Protein AF-A0A6A4VXK5-F1 (afdb_monomer)

InterPro domains:
  IPR036514 SGNH hydrolase superfamily [G3DSA:3.40.50.1110] (6-209)

Organism: Amphibalanus amphitrite (NCBI:txid1232801)

pLDDT: mean 81.69, std 18.73, range [31.73, 98.44]

Nearest PDB structures (foldseek):
  2hsj-assembly1_D  TM=5.768E-01  e=5.298E-05  Streptococcus pneumoniae TIGR4
  6v76-assembly1_D-2  TM=3.643E-01  e=4.346E-01  Homo sapiens
  8j59-assembly1_B  TM=3.609E-01  e=8.311E-01  Aspergillus flavus NRRL3357
  8j59-assembly1_A  TM=3.462E-01  e=1.931E+00  Aspergillus flavus NRRL3357

Foldseek 3Di:
DDPPDPDPVNVVVVVVVVCVVQVDDDDDPDDDPDPDPPDDPPVPDFAAEEEEEEAPCRQVVPDDDPDRPHHYDYPYYHLDALQNCLVCVVVSCVVRVVCCVVVVHAQAEYEYEYQASLAADPVQRAGDDDPVSLVVSLVSLLSSLVVVVVVPHQAYEYEQHARDDDPVFAFPFLCPTNSNSSRVSNQVSQVVHPRYDYDDVHQVLFDDDPNTTGDHPVSVVVD

Mean predicted aligned error: 11.47 Å

Solvent-accessible surface area (backbone atoms only — not comparable to full-atom values): 12870 Å² total; per-residue (Å²): 141,80,87,83,71,80,49,78,64,59,54,49,51,54,50,52,51,49,45,68,73,62,72,64,72,79,85,73,79,84,78,75,94,78,79,67,98,83,71,78,89,65,75,85,68,76,38,26,42,25,38,36,40,27,9,45,67,46,51,72,57,74,79,71,62,90,52,84,80,36,44,65,48,78,66,29,38,73,78,40,34,56,60,62,45,47,77,42,40,74,67,66,42,46,64,55,56,47,46,28,65,75,68,73,28,39,59,22,43,39,36,39,26,54,41,43,54,80,32,26,44,85,91,70,44,50,58,50,86,51,71,69,59,49,51,51,46,39,52,34,48,50,56,40,50,54,58,48,54,78,68,57,46,72,32,37,40,35,43,35,18,40,75,62,91,34,91,89,35,60,72,38,43,45,88,76,35,31,31,41,56,48,36,56,42,52,46,57,52,37,77,73,33,87,72,44,46,73,46,73,44,32,73,72,60,39,47,75,55,97,91,38,50,21,37,44,75,83,40,55,86,81,112

Structure (mmCIF, N/CA/C/O backbone):
data_AF-A0A6A4VXK5-F1
#
_entry.id   AF-A0A6A4VXK5-F1
#
loop_
_atom_site.group_PDB
_atom_site.id
_atom_site.type_symbol
_atom_site.label_atom_id
_atom_site.label_alt_id
_atom_site.label_comp_id
_atom_site.label_asym_id
_atom_site.label_entity_id
_atom_site.label_seq_id
_atom_site.pdbx_PDB_ins_code
_atom_site.Cartn_x
_atom_site.Cartn_y
_atom_site.Cartn_z
_atom_site.occupancy
_atom_site.B_iso_or_equiv
_atom_site.auth_seq_id
_atom_site.auth_comp_id
_atom_site.auth_asym_id
_atom_site.auth_atom_id
_atom_site.pdbx_PDB_model_num
ATOM 1 N N . MET A 1 1 ? -21.497 26.433 12.700 1.00 35.56 1 MET A N 1
ATOM 2 C CA . MET A 1 1 ? -21.367 25.144 13.411 1.00 35.56 1 MET A CA 1
ATOM 3 C C . MET A 1 1 ? -22.636 24.353 13.161 1.00 35.56 1 MET A C 1
ATOM 5 O O . MET A 1 1 ? -23.667 24.733 13.690 1.00 35.56 1 MET A O 1
ATOM 9 N N . ALA A 1 2 ? -22.584 23.331 12.309 1.00 31.73 2 ALA A N 1
ATOM 10 C CA . ALA A 1 2 ? -23.712 22.438 12.061 1.00 31.73 2 ALA A CA 1
ATOM 11 C C . ALA A 1 2 ? -23.230 21.005 12.314 1.00 31.73 2 ALA A C 1
ATOM 13 O O . ALA A 1 2 ? -22.448 20.463 11.536 1.00 31.73 2 ALA A O 1
ATOM 14 N N . HIS A 1 3 ? -23.635 20.441 13.451 1.00 35.88 3 HIS A N 1
ATOM 15 C CA . HIS A 1 3 ? -23.537 19.012 13.717 1.00 35.88 3 HIS A CA 1
ATOM 16 C C . HIS A 1 3 ? -24.617 18.322 12.879 1.00 35.88 3 HIS A C 1
ATOM 18 O O . HIS A 1 3 ? -25.794 18.393 13.216 1.00 35.88 3 HIS A O 1
ATOM 24 N N . LEU A 1 4 ? -24.226 17.678 11.780 1.00 38.56 4 LEU A N 1
ATOM 25 C CA . LEU A 1 4 ? -25.061 16.666 11.137 1.00 38.56 4 LEU A CA 1
ATOM 26 C C . LEU A 1 4 ? -24.951 15.395 11.984 1.00 38.56 4 LEU A C 1
ATOM 28 O O . LEU A 1 4 ? -24.046 14.585 11.804 1.00 38.56 4 LEU A O 1
ATOM 32 N N . LEU A 1 5 ? -25.823 15.288 12.986 1.00 46.00 5 LEU A N 1
ATOM 33 C CA . LEU A 1 5 ? -26.146 14.011 13.610 1.00 46.00 5 LEU A CA 1
ATOM 34 C C . LEU A 1 5 ? -26.927 13.214 12.560 1.00 46.00 5 LEU A C 1
ATOM 36 O O . LEU A 1 5 ? -28.000 13.656 12.155 1.00 46.00 5 LEU A O 1
ATOM 40 N N . MET A 1 6 ? -26.365 12.096 12.090 1.00 45.69 6 MET A N 1
ATOM 41 C CA . MET A 1 6 ? -27.121 11.107 11.313 1.00 45.69 6 MET A CA 1
ATOM 42 C C . MET A 1 6 ? -28.386 10.760 12.096 1.00 45.69 6 MET A C 1
ATOM 44 O O . MET A 1 6 ? -28.327 10.534 13.311 1.00 45.69 6 MET A O 1
ATOM 48 N N . ASN A 1 7 ? -29.530 10.816 11.422 1.00 62.59 7 ASN A N 1
ATOM 49 C CA . ASN A 1 7 ? -30.812 10.569 12.063 1.00 62.59 7 ASN A CA 1
ATOM 50 C C . ASN A 1 7 ? -30.986 9.053 12.307 1.00 62.59 7 ASN A C 1
ATOM 52 O O . ASN A 1 7 ? -30.192 8.227 11.855 1.00 62.59 7 ASN A O 1
ATOM 56 N N . ALA A 1 8 ? -32.002 8.674 13.084 1.00 56.56 8 ALA A N 1
ATOM 57 C CA . ALA A 1 8 ? -32.237 7.271 13.428 1.00 56.56 8 ALA A CA 1
ATOM 58 C C . ALA A 1 8 ? -32.524 6.386 12.197 1.00 56.56 8 ALA A C 1
ATOM 60 O O . ALA A 1 8 ? -32.273 5.185 12.249 1.00 56.56 8 ALA A O 1
ATOM 61 N N . GLU A 1 9 ? -33.006 6.972 11.098 1.00 58.09 9 GLU A N 1
ATOM 62 C CA . GLU A 1 9 ? -33.256 6.265 9.839 1.00 58.09 9 GLU A CA 1
ATOM 63 C C . GLU A 1 9 ? -31.944 5.927 9.118 1.00 58.09 9 GLU A C 1
ATOM 65 O O . GLU A 1 9 ? -31.766 4.784 8.702 1.00 58.09 9 GLU A O 1
ATOM 70 N N . ASP A 1 10 ? -30.980 6.853 9.083 1.00 57.62 10 ASP A N 1
ATOM 71 C CA . ASP A 1 10 ? -29.654 6.634 8.487 1.00 57.62 10 ASP A CA 1
ATOM 72 C C . ASP A 1 10 ? -28.875 5.516 9.213 1.00 57.62 10 ASP A C 1
ATOM 74 O O . ASP A 1 10 ? -28.116 4.753 8.606 1.00 57.62 10 ASP A O 1
ATOM 78 N N . LEU A 1 11 ? -29.053 5.408 10.536 1.00 55.28 11 LEU A N 1
ATOM 79 C CA . LEU A 1 11 ? -28.450 4.346 11.348 1.00 55.28 11 LEU A CA 1
ATOM 80 C C . LEU A 1 11 ? -29.071 2.979 11.053 1.00 55.28 11 LEU A C 1
ATOM 82 O O . LEU A 1 11 ? -28.353 1.976 11.016 1.00 55.28 11 LEU A O 1
ATOM 86 N N . GLU A 1 12 ? -30.377 2.937 10.806 1.00 56.53 12 GLU A N 1
ATOM 87 C CA . GLU A 1 12 ? -31.083 1.685 10.555 1.00 56.53 12 GLU A CA 1
ATOM 88 C C . GLU A 1 12 ? -30.932 1.207 9.108 1.00 56.53 12 GLU A C 1
ATOM 90 O O . GLU A 1 12 ? -30.839 0.001 8.859 1.00 56.53 12 GLU A O 1
ATOM 95 N N . GLU A 1 13 ? -30.742 2.127 8.161 1.00 59.38 13 GLU A N 1
ATOM 96 C CA . GLU A 1 13 ? -30.310 1.808 6.800 1.00 59.38 13 GLU A CA 1
ATOM 97 C C . GLU A 1 13 ? -28.892 1.209 6.796 1.00 59.38 13 GLU A C 1
ATOM 99 O O . GLU A 1 13 ? -28.664 0.144 6.214 1.00 59.38 13 GLU A O 1
ATOM 104 N N . ALA A 1 14 ? -27.954 1.804 7.544 1.00 55.19 14 ALA A N 1
ATOM 105 C CA . ALA A 1 14 ? -26.602 1.263 7.709 1.00 55.19 14 ALA A CA 1
ATOM 106 C C . ALA A 1 14 ? -26.601 -0.121 8.385 1.00 55.19 14 ALA A C 1
ATOM 108 O O . ALA A 1 14 ? -25.838 -1.012 7.998 1.00 55.19 14 ALA A O 1
ATOM 109 N N . ARG A 1 15 ? -27.481 -0.335 9.368 1.00 61.50 15 ARG A N 1
ATOM 110 C CA . ARG A 1 15 ? -27.654 -1.626 10.049 1.00 61.50 15 ARG A CA 1
ATOM 111 C C . ARG A 1 15 ? -28.209 -2.703 9.119 1.00 61.50 15 ARG A C 1
ATOM 113 O O . ARG A 1 15 ? -27.707 -3.827 9.122 1.00 61.50 15 ARG A O 1
ATOM 120 N N . THR A 1 16 ? -29.199 -2.355 8.302 1.00 62.66 16 THR A N 1
ATOM 121 C CA . THR A 1 16 ? -29.810 -3.262 7.318 1.00 62.66 16 THR A CA 1
ATOM 122 C C . THR A 1 16 ? -28.799 -3.648 6.241 1.00 62.66 16 THR A C 1
ATOM 124 O O . THR A 1 16 ? -28.670 -4.824 5.893 1.00 62.66 16 THR A O 1
ATOM 127 N N . TRP A 1 17 ? -27.999 -2.683 5.783 1.00 63.72 17 TRP A N 1
ATOM 128 C CA . TRP A 1 17 ? -26.912 -2.926 4.838 1.00 63.72 17 TRP A CA 1
ATOM 129 C C . TRP A 1 17 ? -25.847 -3.874 5.415 1.00 63.72 17 TRP A C 1
ATOM 131 O O . TRP A 1 17 ? -25.408 -4.803 4.739 1.00 63.72 17 TRP A O 1
ATOM 141 N N . LEU A 1 18 ? -25.486 -3.718 6.695 1.00 53.50 18 LEU A N 1
ATOM 142 C CA . LEU A 1 18 ? -24.554 -4.615 7.392 1.00 53.50 18 LEU A CA 1
ATOM 143 C C . LEU A 1 18 ? -25.106 -6.035 7.578 1.00 53.50 18 LEU A C 1
ATOM 145 O O . LEU A 1 18 ? -24.345 -6.998 7.486 1.00 53.50 18 LEU A O 1
ATOM 149 N N . GLN A 1 19 ? -26.408 -6.200 7.813 1.00 57.81 19 GLN A N 1
ATOM 150 C CA . GLN A 1 19 ? -27.041 -7.523 7.905 1.00 57.81 19 GLN A CA 1
ATOM 151 C C . GLN A 1 19 ? -27.047 -8.246 6.554 1.00 57.81 19 GLN A C 1
ATOM 153 O O . GLN A 1 19 ? -26.697 -9.422 6.482 1.00 57.81 19 GLN A O 1
ATOM 158 N N . GLN A 1 20 ? -27.344 -7.526 5.470 1.00 57.78 20 GLN A N 1
ATOM 159 C CA . GLN A 1 20 ? -27.285 -8.073 4.112 1.00 57.78 20 GLN A CA 1
ATOM 160 C C . GLN A 1 20 ? -25.849 -8.412 3.685 1.00 57.78 20 GLN A C 1
ATOM 162 O O . GLN A 1 20 ? -25.620 -9.448 3.064 1.00 57.78 20 GLN A O 1
ATOM 167 N N . ALA A 1 21 ? -24.868 -7.586 4.064 1.00 48.22 21 ALA A N 1
ATOM 168 C CA . ALA A 1 21 ? -23.457 -7.815 3.755 1.00 48.22 21 ALA A CA 1
ATOM 169 C C . ALA A 1 21 ? -22.809 -8.931 4.600 1.00 48.22 21 ALA A C 1
ATOM 171 O O . ALA A 1 21 ? -21.816 -9.519 4.174 1.00 48.22 21 ALA A O 1
ATOM 172 N N . SER A 1 22 ? -23.344 -9.229 5.791 1.00 46.81 22 SER A N 1
ATOM 173 C CA . SER A 1 22 ? -22.779 -10.229 6.712 1.00 46.81 22 SER A CA 1
ATOM 174 C C . SER A 1 22 ? -23.353 -11.639 6.546 1.00 46.81 22 SER A C 1
ATOM 176 O O . SER A 1 22 ? -22.774 -12.578 7.090 1.00 46.81 22 SER A O 1
ATOM 178 N N . GLY A 1 23 ? -24.445 -11.818 5.790 1.00 42.06 23 GLY A N 1
ATOM 179 C CA . GLY A 1 23 ? -25.040 -13.136 5.528 1.00 42.06 23 GLY A CA 1
ATOM 180 C C . GLY A 1 23 ? -25.489 -13.889 6.789 1.00 42.06 23 GLY A C 1
ATOM 181 O O . GLY A 1 23 ? -25.596 -15.113 6.767 1.00 42.06 23 GLY A O 1
ATOM 182 N N . VAL A 1 24 ? -25.708 -13.182 7.901 1.00 50.66 24 VAL A N 1
ATOM 183 C CA . VAL A 1 24 ? -26.139 -13.777 9.170 1.00 50.66 24 VAL A CA 1
ATOM 184 C C . VAL A 1 24 ? -27.666 -13.798 9.192 1.00 50.66 24 VAL A C 1
ATOM 186 O O . VAL A 1 24 ? -28.297 -12.772 9.443 1.00 50.66 24 VAL A O 1
ATOM 189 N N . GLU A 1 25 ? -28.263 -14.960 8.919 1.00 42.56 25 GLU A N 1
ATOM 190 C CA . GLU A 1 25 ? -29.679 -15.191 9.226 1.00 42.56 25 GLU A CA 1
ATOM 191 C C . GLU A 1 25 ? -29.937 -14.996 10.733 1.00 42.56 25 GLU A C 1
ATOM 193 O O . GLU A 1 25 ? -29.058 -15.295 11.554 1.00 42.56 25 GLU A O 1
ATOM 198 N N . PRO A 1 26 ? -31.124 -14.488 11.126 1.00 43.69 26 PRO A N 1
ATOM 199 C CA . PRO A 1 26 ? -31.490 -14.387 12.533 1.00 43.69 26 PRO A CA 1
ATOM 200 C C . PRO A 1 26 ? -31.426 -15.778 13.187 1.00 43.69 26 PRO A C 1
ATOM 202 O O . PRO A 1 26 ? -31.738 -16.774 12.532 1.00 43.69 26 PRO A O 1
ATOM 205 N N . PRO A 1 27 ? -31.006 -15.878 14.460 1.00 42.59 27 PRO A N 1
ATOM 206 C CA . PRO A 1 27 ? -30.815 -17.170 15.100 1.00 42.59 27 PRO A CA 1
ATOM 207 C C . PRO A 1 27 ? -32.147 -17.924 15.156 1.00 42.59 27 PRO A C 1
ATOM 209 O O . PRO A 1 27 ? -33.097 -17.471 15.793 1.00 42.59 27 PRO A O 1
ATOM 212 N N . ALA A 1 28 ? -32.198 -19.067 14.471 1.00 46.31 28 ALA A N 1
ATOM 213 C CA . ALA A 1 28 ? -33.248 -20.057 14.649 1.00 46.31 28 ALA A CA 1
ATOM 214 C C . ALA A 1 28 ? -33.212 -20.599 16.087 1.00 46.31 28 ALA A C 1
ATOM 216 O O . ALA A 1 28 ? -32.140 -20.684 16.694 1.00 46.31 28 ALA A O 1
ATOM 217 N N . GLU A 1 29 ? -34.397 -20.933 16.603 1.00 48.09 29 GLU A N 1
ATOM 218 C CA . GLU A 1 29 ? -34.639 -21.473 17.943 1.00 48.09 29 GLU A CA 1
ATOM 219 C C . GLU A 1 29 ? -33.644 -22.579 18.336 1.00 48.09 29 GLU A C 1
ATOM 221 O O . GLU A 1 29 ? -33.203 -23.377 17.504 1.00 48.09 29 GLU A O 1
ATOM 226 N N . ASP A 1 30 ? -33.288 -22.587 19.626 1.00 40.69 30 ASP A N 1
ATOM 227 C CA . ASP A 1 30 ? -32.233 -23.408 20.222 1.00 40.69 30 ASP A CA 1
ATOM 228 C C . ASP A 1 30 ? -32.264 -24.883 19.763 1.00 40.69 30 ASP A C 1
ATOM 230 O O . ASP A 1 30 ? -33.302 -25.547 19.855 1.00 40.69 30 ASP A O 1
ATOM 234 N N . PRO A 1 31 ? -31.123 -25.460 19.334 1.00 40.09 31 PRO A N 1
ATOM 235 C CA . PRO A 1 31 ? -31.063 -26.874 19.001 1.00 40.09 31 PRO A CA 1
ATOM 236 C C . PRO A 1 31 ? -31.105 -27.736 20.277 1.00 40.09 31 PRO A C 1
ATOM 238 O O . PRO A 1 31 ? -30.622 -27.321 21.337 1.00 40.09 31 PRO A O 1
ATOM 241 N N . PRO A 1 32 ? -31.638 -28.969 20.194 1.00 41.50 32 PRO A N 1
ATOM 242 C CA . PRO A 1 32 ? -31.805 -29.832 21.353 1.00 41.50 32 PRO A CA 1
ATOM 243 C C . PRO A 1 32 ? -30.457 -30.187 21.991 1.00 41.50 32 PRO A C 1
ATOM 245 O O . PRO A 1 32 ? -29.451 -30.437 21.319 1.00 41.50 32 PRO A O 1
ATOM 248 N N . ALA A 1 33 ? -30.460 -30.218 23.323 1.00 43.91 33 ALA A N 1
ATOM 249 C CA . ALA A 1 33 ? -29.305 -30.511 24.156 1.00 43.91 33 ALA A CA 1
ATOM 250 C C . ALA A 1 33 ? -28.706 -31.888 23.816 1.00 43.91 33 ALA A C 1
ATOM 252 O O . ALA A 1 33 ? -29.269 -32.924 24.162 1.00 43.91 33 ALA A O 1
ATOM 253 N N . GLY A 1 34 ? -27.546 -31.903 23.151 1.00 46.06 34 GLY A N 1
ATOM 254 C CA . GLY A 1 34 ? -26.831 -33.154 22.873 1.00 46.06 34 GLY A CA 1
ATOM 255 C C . GLY A 1 34 ? -25.748 -33.116 21.795 1.00 46.06 34 GLY A C 1
ATOM 256 O O . GLY A 1 34 ? -24.960 -34.054 21.722 1.00 46.06 34 GLY A O 1
ATOM 257 N N . ALA A 1 35 ? -25.647 -32.059 20.986 1.00 40.44 35 ALA A N 1
ATOM 258 C CA . ALA A 1 35 ? -24.618 -31.982 19.950 1.00 40.44 35 ALA A CA 1
ATOM 259 C C . ALA A 1 35 ? -23.268 -31.486 20.510 1.00 40.44 35 ALA A C 1
ATOM 261 O O . ALA A 1 35 ? -23.114 -30.329 20.890 1.00 40.44 35 ALA A O 1
ATOM 262 N N . ASP A 1 36 ? -22.308 -32.408 20.577 1.00 38.88 36 ASP A N 1
ATOM 263 C CA . ASP A 1 36 ? -20.853 -32.220 20.614 1.00 38.88 36 ASP A CA 1
ATOM 264 C C . ASP A 1 36 ? -20.295 -30.940 21.275 1.00 38.88 36 ASP A C 1
ATOM 266 O O . ASP A 1 36 ? -19.993 -29.926 20.643 1.00 38.88 36 ASP A O 1
ATOM 270 N N . ARG A 1 37 ? -19.962 -31.057 22.567 1.00 42.62 37 ARG A N 1
ATOM 271 C CA . ARG A 1 37 ? -19.145 -30.102 23.350 1.00 42.62 37 ARG A CA 1
ATOM 272 C C . ARG A 1 37 ? -17.668 -30.010 22.903 1.00 42.62 37 ARG A C 1
ATOM 274 O O . ARG A 1 37 ? -16.798 -29.686 23.709 1.00 42.62 37 ARG A O 1
ATOM 281 N N . ARG A 1 38 ? -17.344 -30.314 21.642 1.00 42.03 38 ARG A N 1
ATOM 282 C CA . ARG A 1 38 ? -15.970 -30.269 21.097 1.00 42.03 38 ARG A CA 1
ATOM 283 C C . ARG A 1 38 ? -15.733 -29.183 20.052 1.00 42.03 38 ARG A C 1
ATOM 285 O O . ARG A 1 38 ? -14.654 -29.132 19.471 1.00 42.03 38 ARG A O 1
ATOM 292 N N . SER A 1 39 ? -16.677 -28.269 19.853 1.00 45.19 39 SER A N 1
ATOM 293 C CA . SER A 1 39 ? -16.492 -27.136 18.950 1.00 45.19 39 SER A CA 1
ATOM 294 C C . SER A 1 39 ? -16.767 -25.817 19.664 1.00 45.19 39 SER A C 1
ATOM 296 O O . SER A 1 39 ? -17.798 -25.658 20.308 1.00 45.19 39 SER A O 1
ATOM 298 N N . ARG A 1 40 ? -15.851 -24.860 19.463 1.00 45.12 40 ARG A N 1
ATOM 299 C CA . ARG A 1 40 ? -15.971 -23.419 19.753 1.00 45.12 40 ARG A CA 1
ATOM 300 C C . ARG A 1 40 ? -15.556 -22.934 21.143 1.00 45.12 40 ARG A C 1
ATOM 302 O O . ARG A 1 40 ? -16.252 -22.140 21.765 1.00 45.12 40 ARG A O 1
ATOM 309 N N . SER A 1 41 ? -14.304 -23.190 21.524 1.00 41.97 41 SER A N 1
ATOM 310 C CA . SER A 1 41 ? -13.531 -22.147 22.219 1.00 41.97 41 SER A CA 1
ATOM 311 C C . SER A 1 41 ? -13.088 -21.076 21.208 1.00 41.97 41 SER A C 1
ATOM 313 O O . SER A 1 41 ? -11.902 -20.836 20.985 1.00 41.97 41 SER A O 1
ATOM 315 N N . HIS A 1 42 ? -14.050 -20.406 20.560 1.00 49.22 42 HIS A N 1
ATOM 316 C CA . HIS A 1 42 ? -13.745 -19.117 19.954 1.00 49.22 42 HIS A CA 1
ATOM 317 C C . HIS A 1 42 ? -13.354 -18.214 21.117 1.00 49.22 42 HIS A C 1
ATOM 319 O O . HIS A 1 42 ? -14.212 -17.766 21.875 1.00 49.22 42 HIS A O 1
ATOM 325 N N . HIS A 1 43 ? -12.052 -17.987 21.301 1.00 49.34 43 HIS A N 1
ATOM 326 C CA . HIS A 1 43 ? -11.607 -16.815 22.036 1.00 49.34 43 HIS A CA 1
ATOM 327 C C . HIS A 1 43 ? -12.412 -15.652 21.457 1.00 49.34 43 HIS A C 1
ATOM 329 O O . HIS A 1 43 ? -12.351 -15.428 20.245 1.00 49.34 43 HIS A O 1
ATOM 335 N N . ARG A 1 44 ? -13.254 -15.016 22.285 1.00 63.78 44 ARG A N 1
ATOM 336 C CA . ARG A 1 44 ? -14.073 -13.859 21.908 1.00 63.78 44 ARG A CA 1
A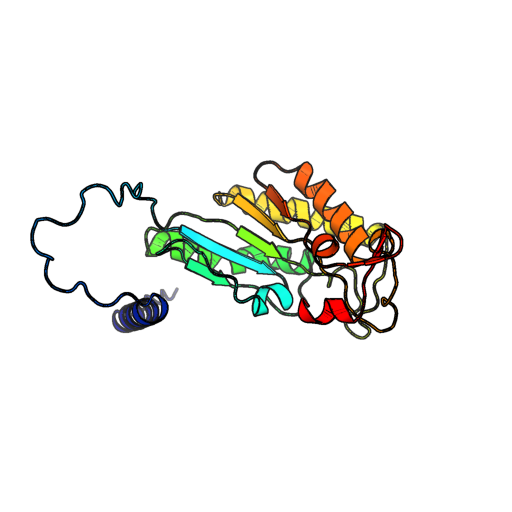TOM 337 C C . ARG A 1 44 ? -13.120 -12.727 21.545 1.00 63.78 44 ARG A C 1
ATOM 339 O O . ARG A 1 44 ? -12.799 -11.880 22.368 1.00 63.78 44 ARG A O 1
ATOM 346 N N . ARG A 1 45 ? -12.598 -12.766 20.326 1.00 84.81 45 ARG A N 1
ATOM 347 C CA . ARG A 1 45 ? -11.869 -11.666 19.725 1.00 84.81 45 ARG A CA 1
ATOM 348 C C . ARG A 1 45 ? -12.900 -10.575 19.468 1.00 84.81 45 ARG A C 1
ATOM 350 O O . ARG A 1 45 ? -13.923 -10.850 18.842 1.00 84.81 45 ARG A O 1
ATOM 357 N N . GLN A 1 46 ? -12.636 -9.365 19.945 1.00 88.75 46 GLN A N 1
ATOM 358 C CA . GLN A 1 46 ? -13.440 -8.215 19.564 1.00 88.75 46 GLN A CA 1
ATOM 359 C C . GLN A 1 46 ? -13.276 -7.983 18.049 1.00 88.75 46 GLN A C 1
ATOM 361 O O . GLN A 1 46 ? -12.144 -8.016 17.547 1.00 88.75 46 GLN A O 1
ATOM 366 N N . PRO A 1 47 ? -14.376 -7.811 17.297 1.00 95.12 47 PRO A N 1
ATOM 367 C CA . PRO A 1 47 ? -14.283 -7.522 15.875 1.00 95.12 47 PRO A CA 1
ATOM 368 C C . PRO A 1 47 ? -13.494 -6.233 15.634 1.00 95.12 47 PRO A C 1
ATOM 370 O O . PRO A 1 47 ? -13.554 -5.293 16.432 1.00 95.12 47 PRO A O 1
ATOM 373 N N . ALA A 1 48 ? -12.726 -6.202 14.550 1.00 96.56 48 ALA A N 1
ATOM 374 C CA . ALA A 1 48 ? -11.878 -5.070 14.208 1.00 96.56 48 ALA A CA 1
ATOM 375 C C . ALA A 1 48 ? -12.308 -4.416 12.898 1.00 96.56 48 ALA A C 1
ATOM 377 O O . ALA A 1 48 ? -12.803 -5.071 11.982 1.00 96.56 48 ALA A O 1
ATOM 378 N N . VAL A 1 49 ? -12.034 -3.123 12.774 1.00 97.75 49 VAL A N 1
ATOM 379 C CA . VAL A 1 49 ? -12.116 -2.422 11.496 1.00 97.75 49 VAL A CA 1
ATOM 380 C C . VAL A 1 49 ? -10.715 -2.236 10.926 1.00 97.75 49 VAL A C 1
ATOM 382 O O . VAL A 1 49 ? -9.802 -1.726 11.575 1.00 97.75 49 VAL A O 1
ATOM 385 N N . HIS A 1 50 ? -10.539 -2.686 9.696 1.00 97.94 50 HIS A N 1
ATOM 386 C CA . HIS A 1 50 ? -9.329 -2.590 8.900 1.00 97.94 50 HIS A CA 1
ATOM 387 C C . HIS A 1 50 ? -9.459 -1.428 7.909 1.00 97.94 50 HIS A C 1
ATOM 389 O O . HIS A 1 50 ? -10.567 -1.028 7.544 1.00 97.94 50 HIS A O 1
ATOM 395 N N . LEU A 1 51 ? -8.331 -0.911 7.434 1.00 98.38 51 LEU A N 1
ATOM 396 C CA . LEU A 1 51 ? -8.281 0.158 6.437 1.00 98.38 51 LEU A CA 1
ATOM 397 C C . LEU A 1 51 ? -7.429 -0.287 5.252 1.00 98.38 51 LEU A C 1
ATOM 399 O O . LEU A 1 51 ? -6.309 -0.741 5.454 1.00 98.38 51 LEU A O 1
ATOM 403 N N . LEU A 1 52 ? -7.931 -0.122 4.031 1.00 98.44 52 LEU A N 1
ATOM 404 C CA . LEU A 1 52 ? -7.166 -0.321 2.800 1.00 98.44 52 LEU A CA 1
ATOM 405 C C . LEU A 1 52 ? -6.927 1.025 2.114 1.00 98.44 52 LEU A C 1
ATOM 407 O O . LEU A 1 52 ? -7.876 1.691 1.701 1.00 98.44 52 LEU A O 1
ATOM 411 N N . LEU A 1 53 ? -5.657 1.398 1.966 1.00 98.31 53 LEU A N 1
ATOM 412 C CA . LEU A 1 53 ? -5.200 2.515 1.141 1.00 98.31 53 LEU A CA 1
ATOM 413 C C . LEU A 1 53 ? -4.395 1.960 -0.030 1.00 98.31 53 LEU A C 1
ATOM 415 O O . LEU A 1 53 ? -3.663 0.979 0.105 1.00 98.31 53 LEU A O 1
ATOM 419 N N . GLY A 1 54 ? -4.485 2.600 -1.185 1.00 96.75 54 GLY A N 1
ATOM 420 C CA . GLY A 1 54 ? -3.749 2.139 -2.347 1.00 96.75 54 GLY A CA 1
ATOM 421 C C . GLY A 1 54 ? -4.275 2.709 -3.646 1.00 96.75 54 GLY A C 1
ATOM 422 O O . GLY A 1 54 ? -5.109 3.619 -3.642 1.00 96.75 54 GLY A O 1
ATOM 423 N N . ASP A 1 55 ? -3.785 2.155 -4.750 1.00 94.81 55 ASP A N 1
ATOM 424 C CA . ASP A 1 55 ? -4.195 2.569 -6.085 1.00 94.81 55 ASP A CA 1
ATOM 425 C C . ASP A 1 55 ? -5.380 1.759 -6.637 1.00 94.81 55 ASP A C 1
ATOM 427 O O . ASP A 1 55 ? -6.139 1.153 -5.880 1.00 94.81 55 ASP A O 1
ATOM 431 N N . SER A 1 56 ? -5.599 1.779 -7.955 1.00 92.38 56 SER A N 1
ATOM 432 C CA . SER A 1 56 ? -6.701 1.039 -8.580 1.00 92.38 56 SER A CA 1
ATOM 433 C C . SER A 1 56 ? -6.636 -0.460 -8.301 1.00 92.38 56 SER A C 1
ATOM 435 O O . SER A 1 56 ? -7.681 -1.064 -8.106 1.00 92.38 56 SER A O 1
ATOM 437 N N . VAL A 1 57 ? -5.439 -1.048 -8.201 1.00 90.88 57 VAL A N 1
ATOM 438 C CA . VAL A 1 57 ? -5.297 -2.479 -7.891 1.00 90.88 57 VAL A CA 1
ATOM 439 C C . VAL A 1 57 ? -5.846 -2.772 -6.499 1.00 90.88 57 VAL A C 1
ATOM 441 O O . VAL A 1 57 ? -6.620 -3.704 -6.316 1.00 90.88 57 VAL A O 1
ATOM 444 N N . ALA A 1 58 ? -5.514 -1.932 -5.519 1.00 94.00 58 ALA A N 1
ATOM 445 C CA . ALA A 1 58 ? -6.046 -2.054 -4.168 1.00 94.00 58 ALA A CA 1
ATOM 446 C C . ALA A 1 58 ? -7.566 -1.854 -4.141 1.00 94.00 58 ALA A C 1
ATOM 448 O O . ALA A 1 58 ? -8.291 -2.647 -3.541 1.00 94.00 58 ALA A O 1
ATOM 449 N N . ARG A 1 59 ? -8.056 -0.818 -4.830 1.00 94.88 59 ARG A N 1
ATOM 450 C CA . ARG A 1 59 ? -9.487 -0.502 -4.913 1.00 94.88 59 ARG A CA 1
ATOM 451 C C . ARG A 1 59 ? -10.287 -1.686 -5.449 1.00 94.88 59 ARG A C 1
ATOM 453 O O . ARG A 1 59 ? -11.305 -2.031 -4.858 1.00 94.88 59 ARG A O 1
ATOM 460 N N . ASP A 1 60 ? -9.783 -2.317 -6.503 1.00 93.25 60 ASP A N 1
ATOM 461 C CA . ASP A 1 60 ? -10.489 -3.350 -7.261 1.00 93.25 60 ASP A CA 1
ATOM 462 C C . ASP A 1 60 ? -10.178 -4.774 -6.747 1.00 93.25 60 ASP A C 1
ATOM 464 O O . ASP A 1 60 ? -10.711 -5.754 -7.257 1.00 93.25 60 ASP A O 1
ATOM 468 N N . SER A 1 61 ? -9.362 -4.899 -5.691 1.00 89.25 61 SER A N 1
ATOM 469 C CA . SER A 1 61 ? -8.876 -6.179 -5.150 1.00 89.25 61 SER A CA 1
ATOM 470 C C . SER A 1 61 ? -9.930 -7.076 -4.499 1.00 89.25 61 SER A C 1
ATOM 472 O O . SER A 1 61 ? -9.649 -8.245 -4.247 1.00 89.25 61 SER A O 1
ATOM 474 N N . GLN A 1 62 ? -11.100 -6.527 -4.154 1.00 90.81 62 GLN A N 1
ATOM 475 C CA . GLN 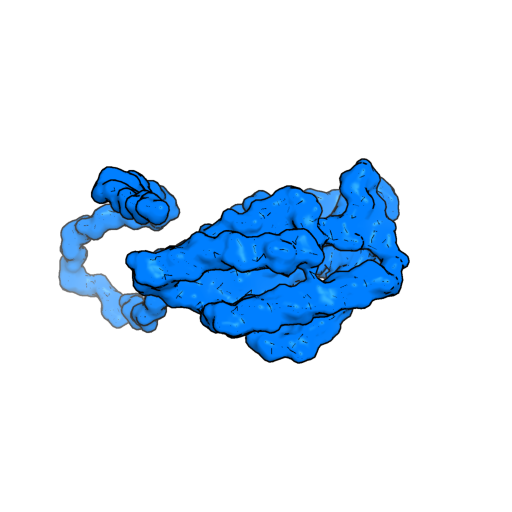A 1 62 ? -12.139 -7.218 -3.376 1.00 90.81 62 GLN A CA 1
ATOM 476 C C . GLN A 1 62 ? -11.617 -7.842 -2.065 1.00 90.81 62 GLN A C 1
ATOM 478 O O . GLN A 1 62 ? -12.170 -8.825 -1.572 1.00 90.81 62 GLN A O 1
ATOM 483 N N . LEU A 1 63 ? -10.544 -7.284 -1.487 1.00 90.19 63 LEU A N 1
ATOM 484 C CA . LEU A 1 63 ? -10.026 -7.735 -0.199 1.00 90.19 63 LEU A CA 1
ATOM 485 C C . LEU A 1 63 ? -11.118 -7.635 0.869 1.00 90.19 63 LEU A C 1
ATOM 487 O O . LEU A 1 63 ? -11.804 -6.623 0.979 1.00 90.19 63 LEU A O 1
ATOM 491 N N . LEU A 1 64 ? -11.242 -8.682 1.680 1.00 92.06 64 LEU A N 1
ATOM 492 C CA . LEU A 1 64 ? -12.168 -8.764 2.804 1.00 92.06 64 LEU A CA 1
ATOM 493 C C . LEU A 1 64 ? -11.482 -9.478 3.970 1.00 92.06 64 LEU A C 1
ATOM 495 O O . LEU A 1 64 ? -10.552 -10.269 3.775 1.00 92.06 64 LEU A O 1
ATOM 499 N N . SER A 1 65 ? -11.931 -9.206 5.197 1.00 91.50 65 SER A N 1
ATOM 500 C CA . SER A 1 65 ? -11.470 -9.989 6.343 1.00 91.50 65 SER A CA 1
ATOM 501 C C . SER A 1 65 ? -12.107 -11.374 6.308 1.00 91.50 65 SER A C 1
ATOM 503 O O . SER A 1 65 ? -13.301 -11.523 6.068 1.00 91.50 65 SER A O 1
ATOM 505 N N . ARG A 1 66 ? -11.308 -12.402 6.601 1.00 91.69 66 ARG A N 1
ATOM 506 C CA . ARG A 1 66 ? -11.810 -13.771 6.794 1.00 91.69 66 ARG A CA 1
ATOM 507 C C . ARG A 1 66 ? -12.488 -13.977 8.151 1.00 91.69 66 ARG A C 1
ATOM 509 O O . ARG A 1 66 ? -13.040 -15.045 8.399 1.00 91.69 66 ARG A O 1
ATOM 516 N N . TYR A 1 67 ? -12.324 -13.033 9.075 1.00 90.88 67 TYR A N 1
ATOM 517 C CA . TYR A 1 67 ? -12.827 -13.165 10.434 1.00 90.88 67 TYR A CA 1
ATOM 518 C C . TYR A 1 67 ? -14.243 -12.590 10.519 1.00 90.88 67 TYR A C 1
ATOM 520 O O . TYR A 1 67 ? -14.449 -11.449 10.107 1.00 90.88 67 TYR A O 1
ATOM 528 N N . PRO A 1 68 ? -15.210 -13.342 11.071 1.00 88.56 68 PRO A N 1
ATOM 529 C CA . PRO A 1 68 ? -16.576 -12.857 11.214 1.00 88.56 68 PRO A CA 1
ATOM 530 C C . PRO A 1 68 ? -16.649 -11.550 12.010 1.00 88.56 68 PRO A C 1
ATOM 532 O O . PRO A 1 68 ? -16.015 -11.424 13.058 1.00 88.56 68 PRO A O 1
ATOM 535 N N . GLY A 1 69 ? -17.440 -10.597 11.513 1.00 90.38 69 GLY A N 1
ATOM 536 C CA . GLY A 1 69 ? -17.668 -9.293 12.143 1.00 90.38 69 GLY A CA 1
ATOM 537 C C . GLY A 1 69 ? -16.571 -8.252 11.908 1.00 90.38 69 GLY A C 1
ATOM 538 O O . GLY A 1 69 ? -16.797 -7.080 12.201 1.00 90.38 69 GLY A O 1
ATOM 539 N N . ASP A 1 70 ? -15.407 -8.638 11.377 1.00 95.19 70 ASP A N 1
ATOM 540 C CA . ASP A 1 70 ? -14.399 -7.661 10.972 1.00 95.19 70 ASP A CA 1
ATOM 541 C C . ASP A 1 70 ? -14.887 -6.876 9.745 1.00 95.19 70 ASP A C 1
ATOM 543 O O . ASP A 1 70 ? -15.446 -7.441 8.804 1.00 95.19 70 ASP A O 1
ATOM 547 N N . LEU A 1 71 ? -14.600 -5.577 9.721 1.00 95.44 71 LEU A N 1
ATOM 548 C CA . LEU A 1 71 ? -14.922 -4.688 8.605 1.00 95.44 71 LEU A CA 1
ATOM 549 C C . LEU A 1 71 ? -13.647 -4.261 7.882 1.00 95.44 71 LEU A C 1
ATOM 551 O O . LEU A 1 71 ? -12.615 -4.055 8.516 1.00 95.44 71 LEU A O 1
ATOM 555 N N . LEU A 1 72 ? -13.710 -4.065 6.565 1.00 97.19 72 LEU A N 1
ATOM 556 C CA . LEU A 1 72 ? -12.647 -3.403 5.806 1.00 97.19 72 LEU A CA 1
ATOM 557 C C . LEU A 1 72 ? -13.197 -2.130 5.172 1.00 97.19 72 LEU A C 1
ATOM 559 O O . LEU A 1 72 ? -14.086 -2.182 4.328 1.00 97.19 72 LEU A O 1
ATOM 563 N N . ILE A 1 73 ? -12.624 -0.988 5.537 1.00 97.38 73 ILE A N 1
ATOM 564 C CA . ILE A 1 73 ? -12.910 0.282 4.874 1.00 97.38 73 ILE A CA 1
ATOM 565 C C . ILE A 1 73 ? -11.914 0.447 3.730 1.00 97.38 73 ILE A C 1
ATOM 567 O O . ILE A 1 73 ? -10.714 0.615 3.952 1.00 97.38 73 ILE A O 1
ATOM 571 N N . ASN A 1 74 ? -12.414 0.417 2.498 1.00 97.69 74 ASN A N 1
ATOM 572 C CA . ASN A 1 74 ? -11.608 0.636 1.304 1.00 97.69 74 ASN A CA 1
ATOM 573 C C . ASN A 1 74 ? -11.594 2.125 0.927 1.00 97.69 74 ASN A C 1
ATOM 575 O O . ASN A 1 74 ? -12.623 2.706 0.584 1.00 97.69 74 ASN A O 1
ATOM 579 N N . ARG A 1 75 ? -10.418 2.751 1.004 1.00 97.62 75 ARG A N 1
ATOM 580 C CA . ARG A 1 75 ? -10.165 4.154 0.629 1.00 97.62 75 ARG A CA 1
ATOM 581 C C . ARG A 1 75 ? -9.165 4.271 -0.520 1.00 97.62 75 ARG A C 1
ATOM 583 O O . ARG A 1 75 ? -8.631 5.353 -0.767 1.00 97.62 75 ARG A O 1
ATOM 590 N N . ALA A 1 76 ? -8.900 3.175 -1.223 1.00 97.06 76 ALA A N 1
ATOM 591 C CA . ALA A 1 76 ? -8.012 3.173 -2.370 1.00 97.06 76 ALA A CA 1
ATOM 592 C C . ALA A 1 76 ? -8.600 3.961 -3.555 1.00 97.06 76 ALA A C 1
ATOM 594 O O . ALA A 1 76 ? -9.815 4.025 -3.759 1.00 97.06 76 ALA A O 1
ATOM 595 N N . ARG A 1 77 ? -7.727 4.590 -4.346 1.00 94.88 77 ARG A N 1
ATOM 596 C CA . ARG A 1 77 ? -8.102 5.508 -5.434 1.00 94.88 77 ARG A CA 1
ATOM 597 C C . ARG A 1 77 ? -7.230 5.291 -6.659 1.00 94.88 77 ARG A C 1
ATOM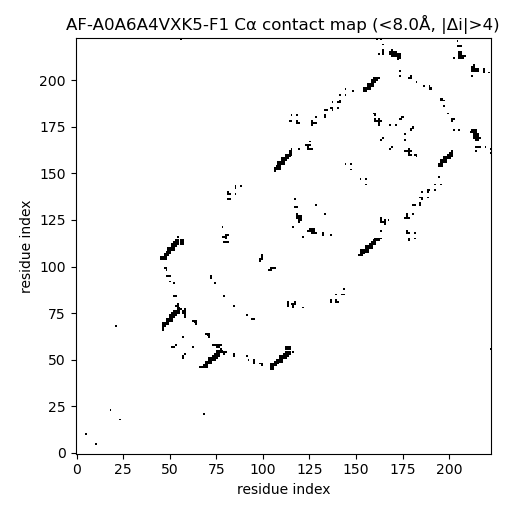 599 O O . ARG A 1 77 ? -6.026 5.142 -6.550 1.00 94.88 77 ARG A O 1
ATOM 606 N N . GLY A 1 78 ? -7.806 5.355 -7.855 1.00 93.00 78 GLY A N 1
ATOM 607 C CA . GLY A 1 78 ? -7.021 5.222 -9.084 1.00 93.00 78 GLY A CA 1
ATOM 608 C C . GLY A 1 78 ? -5.905 6.272 -9.192 1.00 93.00 78 GLY A C 1
ATOM 609 O O . GLY A 1 78 ? -6.141 7.456 -8.968 1.00 93.00 78 GLY A O 1
ATOM 610 N N . GLY A 1 79 ? -4.703 5.832 -9.574 1.00 90.19 79 GLY A N 1
ATOM 611 C CA . GLY A 1 79 ? -3.586 6.717 -9.921 1.00 90.19 79 GLY A CA 1
ATOM 612 C C . GLY A 1 79 ? -2.815 7.344 -8.756 1.00 90.19 79 GLY A C 1
ATOM 613 O O . GLY A 1 79 ? -1.959 8.183 -9.020 1.00 90.19 79 GLY A O 1
ATOM 614 N N . VAL A 1 80 ? -3.085 6.971 -7.500 1.00 94.56 80 VAL A N 1
ATOM 615 C CA . VAL A 1 80 ? -2.339 7.532 -6.361 1.00 94.56 80 VAL A CA 1
ATOM 616 C C . VAL A 1 80 ? -0.901 7.009 -6.287 1.00 94.56 80 VAL A C 1
ATOM 618 O O . VAL A 1 80 ? -0.614 5.863 -6.638 1.00 94.56 80 VAL A O 1
ATOM 621 N N . THR A 1 81 ? -0.022 7.882 -5.812 1.00 95.62 81 THR A N 1
ATOM 622 C CA . THR A 1 81 ? 1.391 7.668 -5.457 1.00 95.62 81 THR A CA 1
ATOM 623 C C . THR A 1 81 ? 1.577 7.697 -3.937 1.00 95.62 81 THR A C 1
ATOM 625 O O . THR A 1 81 ? 0.638 8.053 -3.209 1.00 95.62 81 THR A O 1
ATOM 628 N N . TRP A 1 82 ? 2.779 7.394 -3.438 1.00 97.00 82 TRP A N 1
ATOM 629 C CA . TRP A 1 82 ? 3.099 7.518 -2.008 1.00 97.00 82 TRP A CA 1
ATOM 630 C C . TRP A 1 82 ? 2.892 8.947 -1.498 1.00 97.00 82 TRP A C 1
ATOM 632 O O . TRP A 1 82 ? 2.157 9.137 -0.528 1.00 97.00 82 TRP A O 1
ATOM 642 N N . ALA A 1 83 ? 3.428 9.941 -2.212 1.00 96.56 83 ALA A N 1
ATOM 643 C CA . ALA A 1 83 ? 3.254 11.362 -1.904 1.00 96.56 83 ALA A CA 1
ATOM 644 C C . ALA A 1 83 ? 1.771 11.764 -1.793 1.00 96.56 83 ALA A C 1
ATOM 646 O O . ALA A 1 83 ? 1.325 12.253 -0.758 1.00 96.56 83 ALA A O 1
ATOM 647 N N . SER A 1 84 ? 0.963 11.471 -2.820 1.00 96.81 84 SER A N 1
ATOM 648 C CA . SER A 1 84 ? -0.465 11.840 -2.811 1.00 96.81 84 SER A CA 1
ATOM 649 C C . SER A 1 84 ? -1.283 11.092 -1.748 1.00 96.81 84 SER A C 1
ATOM 651 O O . SER A 1 84 ? -2.310 11.585 -1.277 1.00 96.81 84 SER A O 1
ATOM 653 N N . THR A 1 85 ? -0.849 9.888 -1.357 1.00 97.38 85 THR A N 1
ATOM 654 C CA . THR A 1 85 ? -1.478 9.130 -0.267 1.00 97.38 85 THR A CA 1
ATOM 655 C C . THR A 1 85 ? -1.163 9.779 1.074 1.00 97.38 85 THR A C 1
ATOM 657 O O . THR A 1 85 ? -2.062 9.938 1.895 1.00 97.38 85 THR A O 1
ATOM 660 N N . LEU A 1 86 ? 0.085 10.205 1.277 1.00 97.12 86 LEU A N 1
ATOM 661 C CA . LEU A 1 86 ? 0.522 10.916 2.473 1.00 97.12 86 LEU A CA 1
ATOM 662 C C . LEU A 1 86 ? -0.217 12.251 2.652 1.00 97.12 86 LEU A C 1
ATOM 664 O O . LEU A 1 86 ? -0.736 12.515 3.736 1.00 97.12 86 LEU A O 1
ATOM 668 N N . GLU A 1 87 ? -0.337 13.054 1.593 1.00 97.00 87 GLU A N 1
ATOM 669 C CA . GLU A 1 87 ? -1.060 14.338 1.617 1.00 97.00 87 GLU A CA 1
ATOM 670 C C . GLU A 1 87 ? -2.507 14.186 2.103 1.00 97.00 87 GLU A C 1
ATOM 672 O O . GLU A 1 87 ? -3.020 15.014 2.858 1.00 97.00 87 GLU A O 1
ATOM 677 N N . ARG A 1 88 ? -3.166 13.096 1.702 1.00 96.00 88 ARG A N 1
ATOM 678 C CA . ARG A 1 88 ? -4.584 12.837 1.991 1.00 96.00 88 ARG A CA 1
ATOM 679 C C . ARG A 1 88 ? -4.823 11.929 3.189 1.00 96.00 88 ARG A C 1
ATOM 681 O O . ARG A 1 88 ? -5.971 11.733 3.588 1.00 96.00 88 ARG A O 1
ATOM 688 N N . LEU A 1 89 ? -3.759 11.418 3.801 1.00 96.94 89 LEU A N 1
ATOM 689 C CA . LEU A 1 89 ? -3.818 10.395 4.839 1.00 96.94 89 LEU A CA 1
ATOM 690 C C . LEU A 1 89 ? -4.757 10.777 5.987 1.00 96.94 89 LEU A C 1
ATOM 692 O O . LEU A 1 89 ? -5.567 9.965 6.427 1.00 96.94 89 LEU A O 1
ATOM 696 N N . LYS A 1 90 ? -4.705 12.037 6.435 1.00 96.06 90 LYS A N 1
ATOM 697 C CA . LYS A 1 90 ? -5.574 12.536 7.511 1.00 96.06 90 LYS A CA 1
ATOM 698 C C . LYS A 1 90 ? -7.058 12.430 7.169 1.00 96.06 90 LYS A C 1
ATOM 700 O O . LYS A 1 90 ? -7.854 12.151 8.055 1.00 96.06 90 LYS A O 1
ATOM 705 N N . GLU A 1 91 ? -7.444 12.670 5.919 1.00 96.62 91 GLU A N 1
ATOM 706 C CA . GLU A 1 91 ? -8.838 12.537 5.483 1.00 96.62 91 GLU A CA 1
ATOM 707 C C . GLU A 1 91 ? -9.255 11.074 5.388 1.00 96.62 91 GLU A C 1
ATOM 709 O O . GLU A 1 91 ? -10.358 10.721 5.802 1.00 96.62 91 GLU A O 1
ATOM 714 N N . ASP A 1 92 ? -8.371 10.222 4.869 1.00 96.62 92 ASP A N 1
ATOM 715 C CA . ASP A 1 92 ? -8.661 8.805 4.658 1.00 96.62 92 ASP A CA 1
ATOM 716 C C . ASP A 1 92 ? -8.693 7.995 5.961 1.00 96.62 92 ASP A C 1
ATOM 718 O O . ASP A 1 92 ? -9.355 6.959 6.013 1.00 96.62 92 ASP A O 1
ATOM 722 N N . LEU A 1 93 ? -8.063 8.492 7.029 1.00 97.50 93 LEU A N 1
ATOM 723 C CA . LEU A 1 93 ? -8.142 7.910 8.371 1.00 97.50 93 LEU A CA 1
ATOM 724 C C . LEU A 1 93 ? -9.464 8.208 9.090 1.00 97.50 93 LEU A C 1
ATOM 726 O O . LEU A 1 93 ? -9.879 7.403 9.922 1.00 97.50 93 LEU A O 1
ATOM 730 N N . LYS A 1 94 ? -10.157 9.314 8.776 1.00 96.75 94 LYS A N 1
ATOM 731 C CA . LYS A 1 94 ? -11.370 9.728 9.513 1.00 96.75 94 LYS A CA 1
ATOM 732 C C . LYS A 1 94 ? -12.459 8.651 9.555 1.00 96.75 94 LYS A C 1
ATOM 734 O O . LYS A 1 94 ? -12.960 8.399 10.647 1.00 96.75 94 LYS A O 1
ATOM 739 N N . PRO A 1 95 ? -12.840 7.993 8.440 1.00 95.25 95 PRO A N 1
ATOM 740 C CA . PRO A 1 95 ? -13.876 6.961 8.483 1.00 95.25 95 PRO A CA 1
ATOM 741 C C . PRO A 1 95 ? -13.457 5.755 9.325 1.00 95.25 95 PRO A C 1
ATOM 743 O O . PRO A 1 95 ? -14.288 5.157 9.998 1.00 95.25 95 PRO A O 1
ATOM 746 N N . TRP A 1 96 ? -12.165 5.421 9.312 1.00 96.81 96 TRP A N 1
ATOM 747 C CA . TRP A 1 96 ? -11.610 4.334 10.111 1.00 96.81 96 TRP A CA 1
ATOM 748 C C . TRP A 1 96 ? -11.649 4.653 11.604 1.00 96.81 96 TRP A C 1
ATOM 750 O O . TRP A 1 96 ? -12.187 3.870 12.381 1.00 96.81 96 TRP A O 1
ATOM 760 N N . GLU A 1 97 ? -11.183 5.836 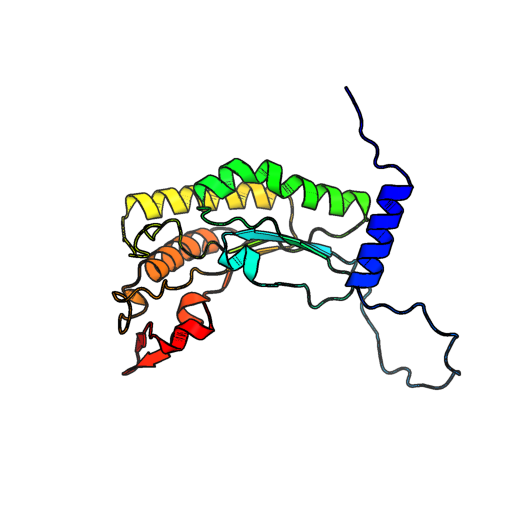12.001 1.00 95.81 97 GLU A N 1
ATOM 761 C CA . GLU A 1 97 ? -11.270 6.298 13.390 1.00 95.81 97 GLU A CA 1
ATOM 762 C C . GLU A 1 97 ? -12.730 6.414 13.855 1.00 95.81 97 GLU A C 1
ATOM 764 O O . GLU A 1 97 ? -13.064 5.971 14.953 1.00 95.81 97 GLU A O 1
ATOM 769 N N . HIS A 1 98 ? -13.619 6.929 13.005 1.00 95.31 98 HIS A N 1
ATOM 770 C CA . HIS A 1 98 ? -15.043 7.034 13.310 1.00 95.31 98 HIS A CA 1
ATOM 771 C C . HIS A 1 98 ? -15.706 5.663 13.491 1.00 95.31 98 HIS A C 1
ATOM 773 O O . HIS A 1 98 ? -16.453 5.465 14.441 1.00 95.31 98 HIS A O 1
ATOM 779 N N . ALA A 1 99 ? -15.402 4.687 12.633 1.00 93.25 99 ALA A N 1
ATOM 780 C CA . ALA A 1 99 ? -15.946 3.341 12.777 1.00 93.25 99 ALA A CA 1
ATOM 781 C C . ALA A 1 99 ? -15.475 2.665 14.075 1.00 93.25 99 ALA A C 1
ATOM 783 O O . ALA A 1 99 ? -16.272 2.002 14.738 1.00 93.25 99 ALA A O 1
ATOM 784 N N . THR A 1 100 ? -14.209 2.864 14.473 1.00 93.50 100 THR A N 1
ATOM 785 C CA . THR A 1 100 ? -13.696 2.313 15.742 1.00 93.50 100 THR A CA 1
ATOM 786 C C . THR A 1 100 ? -14.450 2.859 16.951 1.00 93.50 100 THR A C 1
ATOM 788 O O . THR A 1 100 ? -14.806 2.090 17.841 1.00 93.50 100 THR A O 1
ATOM 791 N N . SER A 1 101 ? -14.738 4.165 16.974 1.00 91.81 101 SER A N 1
ATOM 792 C CA . SER A 1 101 ? -15.390 4.812 18.114 1.00 91.81 101 SER A CA 1
ATOM 793 C C . SER A 1 101 ? -16.900 4.588 18.147 1.00 91.81 101 SER A C 1
ATOM 795 O O . SER A 1 101 ? -17.439 4.300 19.211 1.00 91.81 101 SER A O 1
ATOM 797 N N . THR A 1 102 ? -17.579 4.668 17.002 1.00 93.56 102 THR A N 1
ATOM 798 C CA . THR A 1 102 ? -19.042 4.533 16.919 1.00 93.56 102 THR A CA 1
ATOM 799 C C . THR A 1 102 ? -19.509 3.101 17.151 1.00 93.56 102 THR A C 1
ATOM 801 O O . THR A 1 102 ? -20.481 2.877 17.868 1.00 93.56 102 THR A O 1
ATOM 804 N N . PHE A 1 103 ? -18.819 2.119 16.569 1.00 90.06 103 PHE A N 1
ATOM 805 C CA . PHE A 1 103 ? -19.251 0.719 16.610 1.00 90.06 103 PHE A CA 1
ATOM 806 C C . PHE A 1 103 ? -18.517 -0.111 17.668 1.00 90.06 103 PHE A C 1
ATOM 808 O O . PHE A 1 103 ? -18.694 -1.327 17.716 1.00 90.06 103 PHE A O 1
ATOM 815 N N . ASN A 1 104 ? -17.700 0.531 18.514 1.00 89.88 104 ASN A N 1
ATOM 816 C CA . ASN A 1 104 ? -16.865 -0.132 19.518 1.00 89.88 104 ASN A CA 1
ATOM 817 C C . ASN A 1 104 ? -16.053 -1.296 18.911 1.00 89.88 104 ASN A C 1
ATOM 819 O O . ASN A 1 104 ? -16.058 -2.420 19.418 1.00 89.88 104 ASN A O 1
ATOM 823 N N . LEU A 1 105 ? -15.393 -1.032 17.782 1.00 93.88 105 LEU A N 1
ATOM 824 C CA . LEU A 1 105 ? -14.556 -1.998 17.066 1.00 93.88 105 LEU A CA 1
ATOM 825 C C . LEU A 1 105 ? -13.083 -1.768 17.398 1.00 93.88 105 LEU A C 1
ATOM 827 O O . LEU A 1 105 ? -12.636 -0.627 17.536 1.00 93.88 105 LEU A O 1
ATOM 831 N N . GLU A 1 106 ? -12.299 -2.844 17.454 1.00 96.06 106 GLU A N 1
ATOM 832 C CA . GLU A 1 106 ? -10.845 -2.721 17.566 1.00 96.06 106 GLU A CA 1
ATOM 833 C C . GLU A 1 106 ? -10.251 -2.051 16.318 1.00 96.06 106 GLU A C 1
ATOM 835 O O . GLU A 1 106 ? -10.692 -2.262 15.183 1.00 96.06 106 GLU A O 1
ATOM 840 N N . LYS A 1 107 ? -9.166 -1.297 16.513 1.00 96.56 107 LYS A N 1
ATOM 841 C CA . LYS A 1 107 ? -8.302 -0.869 15.410 1.00 96.56 107 LYS A CA 1
ATOM 842 C C . LYS A 1 107 ? -7.593 -2.085 14.826 1.00 96.56 107 LYS A C 1
ATOM 844 O O . LYS A 1 107 ? -6.693 -2.651 15.440 1.00 96.56 107 LYS A O 1
ATOM 849 N N . GLY A 1 108 ? -8.002 -2.483 13.629 1.00 96.25 108 GLY A N 1
ATOM 850 C CA . GLY A 1 108 ? -7.416 -3.592 12.893 1.00 96.25 108 GLY A CA 1
ATOM 851 C C . GLY A 1 108 ? -6.109 -3.222 12.192 1.00 96.25 108 GLY A C 1
ATOM 852 O O . GLY A 1 108 ? -5.324 -2.387 12.646 1.00 96.25 108 GLY A O 1
ATOM 853 N N . ALA A 1 109 ? -5.875 -3.888 11.066 1.00 96.94 109 ALA A N 1
ATOM 854 C CA . ALA A 1 109 ? -4.728 -3.635 10.202 1.00 96.94 109 ALA A CA 1
ATOM 855 C C . ALA A 1 109 ? -4.972 -2.432 9.282 1.00 96.94 109 ALA A C 1
ATOM 857 O O . ALA A 1 109 ? -6.068 -2.282 8.738 1.00 96.94 109 ALA A O 1
ATOM 858 N N . VAL A 1 110 ? -3.924 -1.647 9.043 1.00 98.31 110 VAL A N 1
ATOM 859 C CA . VAL A 1 110 ? -3.869 -0.711 7.914 1.00 98.31 110 VAL A CA 1
ATOM 860 C C . VAL A 1 110 ? -3.062 -1.369 6.803 1.00 98.31 110 VAL A C 1
ATOM 862 O O . VAL A 1 110 ? -1.900 -1.725 6.994 1.00 98.31 110 VAL A O 1
ATOM 865 N N . ILE A 1 111 ? -3.694 -1.559 5.653 1.00 98.25 111 ILE A N 1
ATOM 866 C CA . ILE A 1 111 ? -3.143 -2.215 4.474 1.00 98.25 111 ILE A CA 1
ATOM 867 C C . ILE A 1 111 ? -2.841 -1.136 3.438 1.00 98.25 111 ILE A C 1
ATOM 869 O O . ILE A 1 111 ? -3.710 -0.342 3.085 1.00 98.25 111 ILE A O 1
ATOM 873 N N . LEU A 1 112 ? -1.608 -1.116 2.951 1.00 98.06 112 LEU A N 1
ATOM 874 C CA . LEU A 1 112 ? -1.113 -0.185 1.946 1.00 98.06 112 LEU A CA 1
ATOM 875 C C . LEU A 1 112 ? -0.744 -0.977 0.696 1.00 98.06 112 LEU A C 1
ATOM 877 O O . LEU A 1 112 ? 0.129 -1.846 0.751 1.00 98.06 112 LEU A O 1
ATOM 881 N N . TRP A 1 113 ? -1.377 -0.678 -0.434 1.00 96.56 113 TRP A N 1
ATOM 882 C CA . TRP A 1 113 ? -1.065 -1.342 -1.697 1.00 96.56 113 TRP A CA 1
ATOM 883 C C . TRP A 1 113 ? -0.965 -0.342 -2.848 1.00 96.56 113 TRP A C 1
ATOM 885 O O . TRP A 1 113 ? -1.930 -0.036 -3.548 1.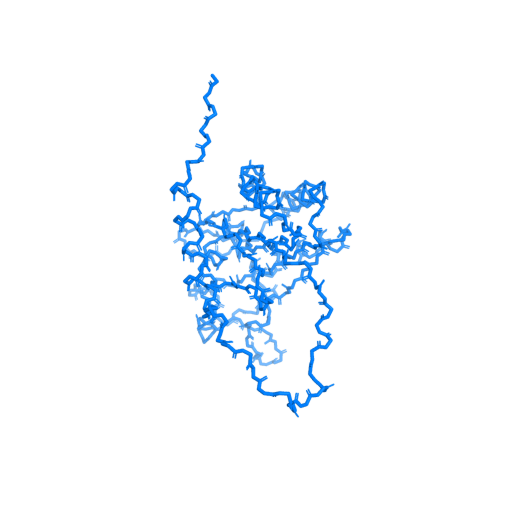00 96.56 113 TRP A O 1
ATOM 895 N N . LEU A 1 114 ? 0.246 0.186 -3.027 1.00 93.81 114 LEU A N 1
ATOM 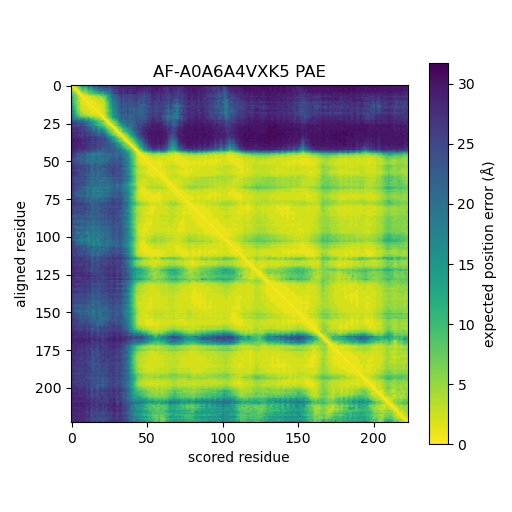896 C CA . LEU A 1 114 ? 0.609 1.052 -4.145 1.00 93.81 114 LEU A CA 1
ATOM 897 C C . LEU A 1 114 ? 1.391 0.227 -5.159 1.00 93.81 114 LEU A C 1
ATOM 899 O O . LEU A 1 114 ? 2.542 -0.148 -4.937 1.00 93.81 114 LEU A O 1
ATOM 903 N N . SER A 1 115 ? 0.719 -0.112 -6.255 1.00 82.69 115 SER A N 1
ATOM 904 C CA . SER A 1 115 ? 1.149 -1.155 -7.182 1.00 82.69 115 SER A CA 1
ATOM 905 C C . SER A 1 115 ? 2.189 -0.675 -8.191 1.00 82.69 115 SER A C 1
ATOM 907 O O . SER A 1 115 ? 2.901 -1.506 -8.752 1.00 82.69 115 SER A O 1
ATOM 909 N N . GLY A 1 116 ? 2.325 0.643 -8.397 1.00 87.50 116 GLY A N 1
ATOM 910 C CA . GLY A 1 116 ? 3.479 1.182 -9.118 1.00 87.50 116 GLY A CA 1
ATOM 911 C C . GLY A 1 116 ? 3.338 2.539 -9.801 1.00 87.50 116 GLY A C 1
ATOM 912 O O . GLY A 1 116 ? 4.126 2.798 -10.709 1.00 87.50 116 GLY A O 1
ATOM 913 N N . ASN A 1 117 ? 2.369 3.391 -9.440 1.00 91.81 117 ASN A N 1
ATOM 914 C CA . ASN A 1 117 ? 2.227 4.717 -10.074 1.00 91.81 117 ASN A CA 1
ATOM 915 C C . ASN A 1 117 ? 3.452 5.622 -9.879 1.00 91.81 117 ASN A C 1
ATOM 917 O O . ASN A 1 117 ? 3.703 6.470 -10.727 1.00 91.81 117 ASN A O 1
ATOM 921 N N . ASP A 1 118 ? 4.229 5.420 -8.815 1.00 92.31 118 ASP A N 1
ATOM 922 C CA . ASP A 1 118 ? 5.454 6.180 -8.539 1.00 92.31 118 ASP A CA 1
ATOM 923 C C . ASP A 1 118 ? 6.570 5.918 -9.558 1.00 92.31 118 ASP A C 1
ATOM 925 O O . ASP A 1 118 ? 7.415 6.776 -9.782 1.00 92.31 118 ASP A O 1
ATOM 929 N N . VAL A 1 119 ? 6.579 4.737 -10.185 1.00 91.88 119 VAL A N 1
ATOM 930 C CA . VAL A 1 119 ? 7.683 4.282 -11.050 1.00 91.88 119 VAL A CA 1
ATOM 931 C C . VAL A 1 119 ? 7.233 3.887 -12.455 1.00 91.88 119 VAL A C 1
ATOM 933 O O . VAL A 1 119 ? 8.034 3.389 -13.243 1.00 91.88 119 VAL A O 1
ATOM 936 N N . HIS A 1 120 ? 5.960 4.103 -12.799 1.00 89.44 120 HIS A N 1
ATOM 937 C CA . HIS A 1 120 ? 5.430 3.854 -14.138 1.00 89.44 120 HIS A CA 1
ATOM 938 C C . HIS A 1 120 ? 4.712 5.076 -14.684 1.00 89.44 120 HIS A C 1
ATOM 940 O O . HIS A 1 120 ? 3.849 5.669 -14.037 1.00 89.44 120 HIS A O 1
ATOM 946 N N . ARG A 1 121 ? 4.986 5.393 -15.949 1.00 85.69 121 ARG A N 1
ATOM 947 C CA . ARG A 1 121 ? 4.258 6.446 -16.655 1.00 85.69 121 ARG A CA 1
ATOM 948 C C . ARG A 1 121 ? 2.810 6.024 -16.874 1.00 85.69 121 ARG A C 1
ATOM 950 O O . ARG A 1 121 ? 2.541 4.936 -17.381 1.00 85.69 121 ARG A O 1
ATOM 957 N N . ARG A 1 122 ? 1.869 6.909 -16.544 1.00 82.00 122 ARG A N 1
ATOM 958 C CA . ARG A 1 122 ? 0.428 6.647 -16.688 1.00 82.00 122 ARG A CA 1
ATOM 959 C C . ARG A 1 122 ? 0.009 6.375 -18.135 1.00 82.00 122 ARG A C 1
ATOM 961 O O . ARG A 1 122 ? -0.809 5.496 -18.358 1.00 82.00 122 ARG A O 1
ATOM 968 N N . SER A 1 123 ? 0.558 7.117 -19.096 1.00 81.81 123 SER A N 1
ATOM 969 C CA . SER A 1 123 ? 0.153 7.045 -20.506 1.00 81.81 123 SER A CA 1
ATOM 970 C C . SER A 1 123 ? 0.640 5.789 -21.224 1.00 81.81 123 SER A C 1
ATOM 972 O O . SER A 1 123 ? -0.061 5.273 -22.084 1.00 81.81 123 SER A O 1
ATOM 974 N N . THR A 1 124 ? 1.835 5.299 -20.888 1.00 79.75 124 THR A N 1
ATOM 975 C CA . THR A 1 124 ? 2.472 4.186 -21.610 1.00 79.75 124 THR A CA 1
ATOM 976 C C . THR A 1 124 ? 2.590 2.911 -20.781 1.00 79.75 124 THR A C 1
ATOM 978 O O . THR A 1 124 ? 2.915 1.855 -21.319 1.00 79.75 124 THR A O 1
ATOM 981 N N . GLY A 1 125 ? 2.407 2.998 -19.461 1.00 79.31 125 GLY 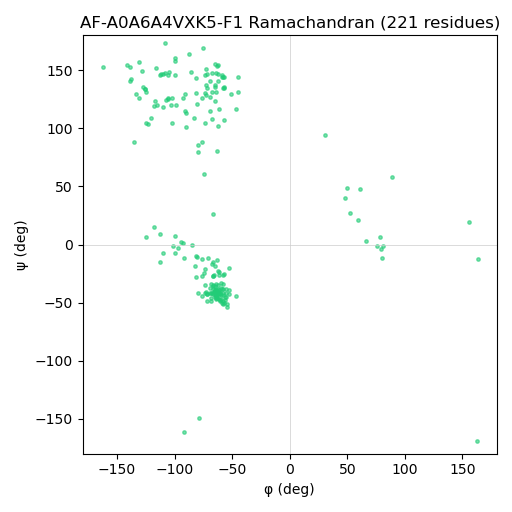A N 1
ATOM 982 C CA . GLY A 1 125 ? 2.703 1.911 -18.531 1.00 79.31 125 GLY A CA 1
ATOM 983 C C . GLY A 1 125 ? 4.193 1.571 -18.433 1.00 79.31 125 GLY A C 1
ATOM 984 O O . GLY A 1 125 ? 4.539 0.628 -17.731 1.00 79.31 125 GLY A O 1
ATOM 985 N N . VAL A 1 126 ? 5.075 2.308 -19.119 1.00 83.88 126 VAL A N 1
ATOM 986 C CA . VAL A 1 126 ? 6.519 2.053 -19.124 1.00 83.88 126 VAL A CA 1
ATOM 987 C C . VAL A 1 126 ? 7.109 2.455 -17.780 1.00 83.88 126 VAL A C 1
ATOM 989 O O . VAL A 1 126 ? 6.881 3.568 -17.293 1.00 83.88 126 VAL A O 1
ATOM 992 N N . GLY A 1 127 ? 7.859 1.524 -17.195 1.00 84.06 127 GLY A N 1
ATOM 993 C CA . GLY A 1 127 ? 8.599 1.743 -15.965 1.00 84.06 127 GLY A CA 1
ATOM 994 C C . GLY A 1 127 ? 9.822 2.626 -16.191 1.00 84.06 127 GLY A C 1
ATOM 995 O O . GLY A 1 127 ? 10.473 2.542 -17.231 1.00 84.06 127 GLY A O 1
ATOM 996 N N . PHE A 1 128 ? 10.156 3.448 -15.208 1.00 87.25 128 PHE A N 1
ATOM 997 C CA . PHE A 1 128 ? 11.417 4.177 -15.149 1.00 87.25 128 PHE A CA 1
ATOM 998 C C . PHE A 1 128 ? 12.077 3.925 -13.793 1.00 87.25 128 PHE A C 1
ATOM 1000 O O . PHE A 1 128 ? 11.404 3.656 -12.799 1.00 87.25 128 PHE A O 1
ATOM 1007 N N . ILE A 1 129 ? 13.406 3.952 -13.773 1.00 85.50 129 ILE A N 1
ATOM 1008 C CA . ILE A 1 129 ? 14.200 3.749 -12.563 1.00 85.50 129 ILE A CA 1
ATOM 1009 C C . ILE A 1 129 ? 15.020 5.016 -12.380 1.00 85.50 129 ILE A C 1
ATOM 1011 O O . ILE A 1 129 ? 15.930 5.278 -13.161 1.00 85.50 129 ILE A O 1
ATOM 1015 N N . ASP A 1 130 ? 14.663 5.793 -11.368 1.00 91.38 130 ASP A N 1
ATOM 1016 C CA . ASP A 1 130 ? 15.317 7.050 -11.025 1.00 91.38 130 ASP A CA 1
ATOM 1017 C C . ASP A 1 130 ? 15.623 7.047 -9.522 1.00 91.38 130 ASP A C 1
ATOM 1019 O O . ASP A 1 130 ? 14.745 6.768 -8.701 1.00 91.38 130 ASP A O 1
ATOM 1023 N N . GLY A 1 131 ? 16.887 7.293 -9.170 1.00 91.38 131 GLY A N 1
ATOM 1024 C CA . GLY A 1 131 ? 17.354 7.283 -7.787 1.00 91.38 131 GLY A CA 1
ATOM 1025 C C . GLY A 1 131 ? 16.668 8.345 -6.932 1.00 91.38 131 GLY A C 1
ATOM 1026 O O . GLY A 1 131 ? 16.237 8.031 -5.823 1.00 91.38 131 GLY A O 1
ATOM 1027 N N . GLU A 1 132 ? 16.478 9.554 -7.464 1.00 93.88 132 GLU A N 1
ATOM 1028 C CA . GLU A 1 132 ? 15.849 10.658 -6.728 1.00 93.88 132 GLU A CA 1
ATOM 1029 C C . GLU A 1 132 ? 14.387 10.341 -6.403 1.00 93.88 132 GLU A C 1
ATOM 1031 O O . GLU A 1 132 ? 13.918 10.580 -5.287 1.00 93.88 132 GLU A O 1
ATOM 1036 N N . VAL A 1 133 ? 13.683 9.712 -7.349 1.00 92.62 133 VAL A N 1
ATOM 1037 C CA . VAL A 1 133 ? 12.294 9.272 -7.164 1.00 92.62 133 VAL A CA 1
ATOM 1038 C C . VAL A 1 133 ? 12.201 8.191 -6.089 1.00 92.62 133 VAL A C 1
ATOM 1040 O O . VAL A 1 133 ? 11.332 8.262 -5.221 1.00 92.62 133 VAL A O 1
ATOM 1043 N N . LEU A 1 134 ? 13.109 7.210 -6.088 1.00 94.44 134 LEU A N 1
ATOM 1044 C CA . LEU A 1 134 ? 13.127 6.156 -5.065 1.00 94.44 134 LEU A CA 1
ATOM 1045 C C . LEU A 1 134 ? 13.470 6.698 -3.670 1.00 94.44 134 LEU A C 1
ATOM 1047 O O . LEU A 1 134 ? 12.940 6.206 -2.667 1.00 94.44 134 LEU A O 1
ATOM 1051 N N . GLU A 1 135 ? 14.343 7.699 -3.586 1.00 95.44 135 GLU A N 1
ATOM 1052 C CA . GLU A 1 135 ? 14.668 8.375 -2.331 1.00 95.44 135 GLU A CA 1
ATOM 1053 C C . GLU A 1 135 ? 13.499 9.202 -1.802 1.00 95.44 135 GLU A C 1
ATOM 1055 O O . GLU A 1 135 ? 13.170 9.085 -0.619 1.00 95.44 135 GLU A O 1
ATOM 1060 N N . GLN A 1 136 ? 12.845 9.992 -2.659 1.00 94.94 136 GLN A N 1
ATOM 1061 C CA . GLN A 1 136 ? 11.654 10.751 -2.279 1.00 94.94 136 GLN A CA 1
ATOM 1062 C C . GLN A 1 136 ? 10.544 9.818 -1.809 1.00 94.94 136 GLN A C 1
ATOM 1064 O O . GLN A 1 136 ? 10.023 9.991 -0.711 1.00 94.94 136 GLN A O 1
ATOM 1069 N N . MET A 1 137 ? 10.281 8.754 -2.565 1.00 95.38 137 MET A N 1
ATOM 1070 C CA . MET A 1 137 ? 9.328 7.721 -2.179 1.00 95.38 137 MET A CA 1
ATOM 1071 C C . MET A 1 137 ? 9.664 7.125 -0.806 1.00 95.38 137 MET A C 1
ATOM 1073 O O . MET A 1 137 ? 8.782 6.913 0.019 1.00 95.38 137 MET A O 1
ATOM 1077 N N . SER A 1 138 ? 10.944 6.869 -0.526 1.00 95.69 138 SER A N 1
ATOM 1078 C CA . SER A 1 138 ? 11.366 6.351 0.779 1.00 95.69 138 SER A CA 1
ATOM 1079 C C . SER A 1 138 ? 11.107 7.351 1.911 1.00 95.69 138 SER A C 1
ATOM 1081 O O . SER A 1 138 ? 10.739 6.928 3.005 1.00 95.69 138 SER A O 1
ATOM 1083 N N . ARG A 1 139 ? 11.261 8.661 1.669 1.00 96.69 139 ARG A N 1
ATOM 1084 C CA . ARG A 1 139 ? 10.881 9.711 2.632 1.00 96.69 139 ARG A CA 1
ATOM 1085 C C . ARG A 1 139 ? 9.372 9.719 2.877 1.00 96.69 139 ARG A C 1
ATOM 1087 O O . ARG A 1 139 ? 8.962 9.680 4.035 1.00 96.69 139 ARG A O 1
ATOM 1094 N N . ASP A 1 140 ? 8.575 9.667 1.813 1.00 97.06 140 ASP A N 1
ATOM 1095 C CA . ASP A 1 140 ? 7.110 9.665 1.899 1.00 97.06 140 ASP A CA 1
ATOM 1096 C C . ASP A 1 140 ? 6.591 8.433 2.657 1.00 97.06 140 ASP A C 1
ATOM 1098 O O . ASP A 1 140 ? 5.719 8.550 3.516 1.00 97.06 140 ASP A O 1
ATOM 1102 N N . ILE A 1 141 ? 7.169 7.251 2.396 1.00 97.00 141 ILE A N 1
ATOM 1103 C CA . ILE A 1 141 ? 6.836 6.011 3.111 1.00 97.00 141 ILE A CA 1
ATOM 1104 C C . ILE A 1 141 ? 7.126 6.158 4.606 1.00 97.00 141 ILE A C 1
ATOM 1106 O O . ILE A 1 141 ? 6.265 5.809 5.409 1.00 97.00 141 ILE A O 1
ATOM 1110 N N . ARG A 1 142 ? 8.305 6.667 4.999 1.00 96.38 142 ARG A N 1
ATOM 1111 C CA . ARG A 1 142 ? 8.639 6.852 6.427 1.00 96.38 142 ARG A CA 1
ATOM 1112 C C . ARG A 1 142 ? 7.626 7.758 7.108 1.00 96.38 142 ARG A C 1
ATOM 1114 O O . ARG A 1 142 ? 7.027 7.353 8.096 1.00 96.38 142 ARG A O 1
ATOM 1121 N N . GLN A 1 143 ? 7.372 8.926 6.524 1.00 97.12 143 GLN A N 1
ATOM 1122 C CA . GLN A 1 143 ? 6.444 9.893 7.098 1.00 97.12 143 GLN A CA 1
ATOM 1123 C C . GLN A 1 143 ? 5.019 9.331 7.200 1.00 97.12 143 GLN A C 1
ATOM 1125 O O . GLN A 1 143 ? 4.336 9.539 8.201 1.00 97.12 143 GLN A O 1
ATOM 1130 N N . LEU A 1 144 ? 4.571 8.579 6.193 1.00 97.50 144 LEU A N 1
ATOM 1131 C CA . L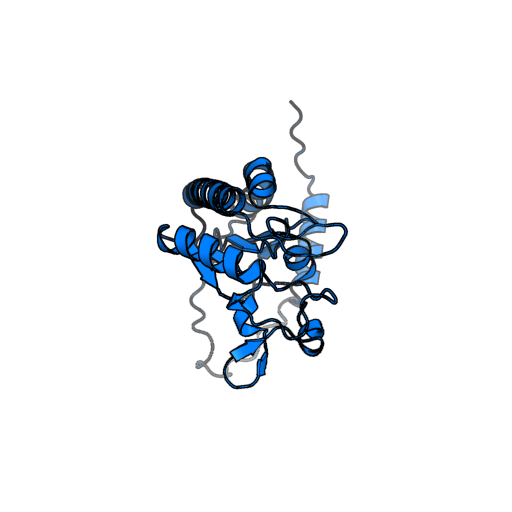EU A 1 144 ? 3.277 7.905 6.223 1.00 97.50 144 LEU A CA 1
ATOM 1132 C C . LEU A 1 144 ? 3.218 6.859 7.342 1.00 97.50 144 LEU A C 1
ATOM 1134 O O . LEU A 1 144 ? 2.228 6.802 8.071 1.00 97.50 144 LEU A O 1
ATOM 1138 N N . LEU A 1 145 ? 4.262 6.042 7.495 1.00 97.06 145 LEU A N 1
ATOM 1139 C CA . LEU A 1 145 ? 4.329 5.022 8.540 1.00 97.06 145 LEU A CA 1
ATOM 1140 C C . LEU A 1 145 ? 4.366 5.638 9.940 1.00 97.06 145 LEU A C 1
ATOM 1142 O O . LEU A 1 145 ? 3.686 5.122 10.824 1.00 97.06 145 LEU A O 1
ATOM 1146 N N . ASP A 1 146 ? 5.085 6.742 10.135 1.00 96.00 146 ASP A N 1
ATOM 1147 C CA . ASP A 1 146 ? 5.130 7.462 11.411 1.00 96.00 146 ASP A CA 1
ATOM 1148 C C . ASP A 1 146 ? 3.736 7.966 11.805 1.00 96.00 146 ASP A C 1
ATOM 1150 O O . ASP A 1 146 ? 3.249 7.657 12.894 1.00 96.00 146 ASP A O 1
ATOM 1154 N N . VAL A 1 147 ? 3.021 8.618 10.878 1.00 96.44 147 VAL A N 1
ATOM 1155 C CA . VAL A 1 147 ? 1.639 9.067 11.122 1.00 96.44 147 VAL A CA 1
ATOM 1156 C C . VAL A 1 147 ? 0.712 7.886 11.418 1.00 96.44 147 VAL A C 1
ATOM 1158 O O . VAL A 1 147 ? -0.134 7.970 12.306 1.00 96.44 147 VAL A O 1
ATOM 1161 N N . LEU A 1 148 ? 0.845 6.769 10.698 1.00 97.06 148 LEU A N 1
ATOM 1162 C CA . LEU A 1 148 ? 0.024 5.584 10.954 1.00 97.06 148 LEU A CA 1
ATOM 1163 C C . LEU A 1 148 ? 0.305 4.971 12.327 1.00 97.06 148 LEU A C 1
ATOM 1165 O O . LEU A 1 148 ? -0.639 4.570 13.004 1.00 97.06 148 LEU A O 1
ATOM 1169 N N . LYS A 1 149 ? 1.565 4.916 12.764 1.00 95.81 149 LYS A N 1
ATOM 1170 C CA . LYS A 1 149 ? 1.937 4.405 14.092 1.00 95.81 149 LYS A CA 1
ATOM 1171 C C . LYS A 1 149 ? 1.305 5.207 15.212 1.00 95.81 149 LYS A C 1
ATOM 1173 O O . LYS A 1 149 ? 0.771 4.612 16.143 1.00 95.81 149 LYS A O 1
ATOM 1178 N N . GLU A 1 150 ? 1.302 6.531 15.094 1.00 95.25 150 GLU A N 1
ATOM 1179 C CA . GLU A 1 150 ? 0.641 7.417 16.058 1.00 95.25 150 GLU A CA 1
ATOM 1180 C C . GLU A 1 150 ? -0.855 7.102 16.199 1.00 95.25 150 GLU A C 1
ATOM 1182 O O . GLU A 1 150 ? -1.448 7.326 17.254 1.00 95.25 150 GLU A O 1
ATOM 1187 N N . LYS A 1 151 ? -1.484 6.537 15.160 1.00 95.88 151 LYS A N 1
ATOM 1188 C CA . LYS A 1 151 ? -2.886 6.106 15.219 1.00 95.88 151 LYS A CA 1
ATOM 1189 C C . LYS A 1 151 ? -3.100 4.756 15.893 1.00 95.88 151 LYS A C 1
ATOM 1191 O O . LYS A 1 151 ? -4.254 4.428 16.177 1.00 95.88 151 LYS A O 1
ATOM 1196 N N . GLY A 1 152 ? -2.044 3.998 16.166 1.00 95.31 152 GLY A N 1
ATOM 1197 C CA . GLY A 1 152 ? -2.092 2.714 16.864 1.00 95.31 152 GLY A CA 1
ATOM 1198 C C . GLY A 1 152 ? -2.920 1.622 16.173 1.00 95.31 152 GLY A C 1
ATOM 1199 O O . GLY A 1 152 ? -3.758 1.013 16.840 1.00 95.31 152 GLY A O 1
ATOM 1200 N N . PRO A 1 153 ? -2.761 1.360 14.859 1.00 96.50 153 PRO A N 1
ATOM 1201 C CA . PRO A 1 153 ? -3.309 0.149 14.261 1.00 96.50 153 PRO A CA 1
ATOM 1202 C C . PRO A 1 153 ? -2.657 -1.087 14.882 1.00 96.50 153 PRO A C 1
ATOM 1204 O O . PRO A 1 153 ? -1.497 -1.052 15.293 1.00 96.50 153 PRO A O 1
ATOM 1207 N N . LYS A 1 154 ? -3.365 -2.218 14.872 1.00 94.62 154 LYS A N 1
ATOM 1208 C CA . LYS A 1 154 ? -2.807 -3.500 15.329 1.00 94.62 154 LYS A CA 1
ATOM 1209 C C . LYS A 1 154 ? -1.578 -3.919 14.525 1.00 94.62 154 LYS A C 1
ATOM 1211 O O . LYS A 1 154 ? -0.684 -4.569 15.055 1.00 94.62 154 LYS A O 1
ATOM 1216 N N . MET A 1 155 ? -1.560 -3.579 13.237 1.00 95.12 155 MET A N 1
ATOM 1217 C CA . MET A 1 155 ? -0.427 -3.802 12.345 1.00 95.12 155 MET A CA 1
ATOM 1218 C C . MET A 1 155 ? -0.527 -2.930 11.097 1.00 95.12 155 MET A C 1
ATOM 1220 O O . MET A 1 155 ? -1.629 -2.619 10.636 1.00 95.12 155 MET A O 1
ATOM 1224 N N . ILE A 1 156 ? 0.623 -2.600 10.513 1.00 98.06 156 ILE A N 1
ATOM 1225 C CA . ILE A 1 156 ? 0.701 -1.982 9.190 1.00 98.06 156 ILE A CA 1
ATOM 1226 C C . ILE A 1 156 ? 1.237 -3.024 8.205 1.00 98.06 156 ILE A C 1
ATOM 1228 O O . ILE A 1 156 ? 2.299 -3.615 8.417 1.00 98.06 156 ILE A O 1
ATOM 1232 N N . ILE A 1 157 ? 0.488 -3.278 7.135 1.00 97.38 157 ILE A N 1
ATOM 1233 C CA . ILE A 1 157 ? 0.826 -4.265 6.107 1.00 97.38 157 ILE A CA 1
ATOM 1234 C C . ILE A 1 157 ? 1.014 -3.536 4.787 1.00 97.38 157 ILE A C 1
ATOM 1236 O O . ILE A 1 157 ? 0.100 -2.877 4.304 1.00 97.38 157 ILE A O 1
ATOM 1240 N N . ILE A 1 158 ? 2.176 -3.698 4.170 1.00 97.44 158 ILE A N 1
ATOM 1241 C CA . ILE A 1 158 ? 2.445 -3.207 2.823 1.00 97.44 158 ILE A CA 1
ATOM 1242 C C . ILE A 1 158 ? 2.450 -4.383 1.859 1.00 97.44 158 ILE A C 1
ATOM 1244 O O . ILE A 1 158 ? 3.187 -5.356 2.024 1.00 97.44 158 ILE A O 1
ATOM 1248 N N . LEU A 1 159 ? 1.626 -4.283 0.829 1.00 95.56 159 LEU A N 1
ATOM 1249 C CA . LEU A 1 159 ? 1.600 -5.222 -0.276 1.00 95.56 159 LEU A CA 1
ATOM 1250 C C . LEU A 1 159 ? 2.515 -4.695 -1.381 1.00 95.56 159 LEU A C 1
ATOM 1252 O O . LEU A 1 159 ? 2.410 -3.544 -1.806 1.00 95.56 159 LEU A O 1
ATOM 1256 N N . GLY A 1 160 ? 3.458 -5.536 -1.800 1.00 92.50 160 GLY A N 1
ATOM 1257 C CA . GLY A 1 160 ? 4.479 -5.171 -2.772 1.00 92.50 160 GLY A CA 1
ATOM 1258 C C . GLY A 1 160 ? 3.901 -4.795 -4.138 1.00 92.50 160 GLY A C 1
ATOM 1259 O O . GLY A 1 160 ? 2.816 -5.260 -4.506 1.00 92.50 160 GLY A O 1
ATOM 1260 N N . PRO A 1 161 ? 4.633 -3.966 -4.899 1.00 91.75 161 PRO A N 1
ATOM 1261 C CA . PRO A 1 161 ? 4.194 -3.516 -6.208 1.00 91.75 161 PRO A CA 1
ATOM 1262 C C . PRO A 1 161 ? 4.097 -4.680 -7.191 1.00 91.75 161 PRO A C 1
ATOM 1264 O O . PRO A 1 161 ? 4.780 -5.701 -7.059 1.00 91.75 161 PRO A O 1
ATOM 1267 N N . LEU A 1 162 ? 3.262 -4.501 -8.207 1.00 87.88 162 LEU A N 1
ATOM 1268 C CA . LEU A 1 162 ? 3.048 -5.487 -9.258 1.00 87.88 162 LEU A CA 1
ATOM 1269 C C . LEU A 1 162 ? 3.750 -5.024 -10.542 1.00 87.88 162 LEU A C 1
ATOM 1271 O O . LEU A 1 162 ? 3.859 -3.818 -10.784 1.00 87.88 162 LEU A O 1
ATOM 1275 N N . PRO A 1 163 ? 4.290 -5.933 -11.368 1.00 80.62 163 PRO A N 1
ATOM 1276 C CA . PRO A 1 163 ? 4.796 -5.554 -12.682 1.00 80.62 163 PRO A CA 1
ATOM 1277 C C . PRO A 1 163 ? 3.644 -5.072 -13.571 1.00 80.62 163 PRO A C 1
ATOM 1279 O O . PRO A 1 163 ? 2.606 -5.725 -13.650 1.00 80.62 163 PRO A O 1
ATOM 1282 N N . ARG A 1 164 ? 3.833 -3.963 -14.296 1.00 79.94 164 ARG A N 1
ATOM 1283 C CA . ARG A 1 164 ? 2.897 -3.584 -15.361 1.00 79.94 164 ARG A CA 1
ATOM 1284 C C . ARG A 1 164 ? 3.196 -4.378 -16.619 1.00 79.94 164 ARG A C 1
ATOM 1286 O O . ARG A 1 164 ? 4.287 -4.280 -17.173 1.00 79.94 164 ARG A O 1
ATOM 1293 N N . LEU A 1 165 ? 2.213 -5.135 -17.088 1.00 71.69 165 LEU A N 1
ATOM 1294 C CA . LEU A 1 165 ? 2.309 -5.862 -18.346 1.00 71.69 165 LEU A CA 1
ATOM 1295 C C . LEU A 1 165 ? 2.048 -4.920 -19.522 1.00 71.69 165 LEU A C 1
ATOM 1297 O O . LEU A 1 165 ? 0.956 -4.883 -20.078 1.00 71.69 165 LEU A O 1
ATOM 1301 N N . CYS A 1 166 ? 3.050 -4.133 -19.903 1.00 68.69 166 CYS A N 1
ATOM 1302 C CA . CYS A 1 166 ? 3.076 -3.510 -21.224 1.00 68.69 166 CYS A CA 1
ATOM 1303 C C . CYS A 1 166 ? 3.991 -4.318 -22.157 1.00 68.69 166 CYS A C 1
ATOM 1305 O O . CYS A 1 166 ? 4.831 -5.090 -21.692 1.00 68.69 166 CYS A O 1
ATOM 1307 N N . ALA A 1 167 ? 3.844 -4.149 -23.477 1.00 56.12 167 ALA A N 1
ATOM 1308 C CA . ALA A 1 167 ? 4.574 -4.933 -24.487 1.00 56.12 167 ALA A CA 1
ATOM 1309 C C . ALA A 1 167 ? 6.110 -4.936 -24.306 1.00 56.12 167 ALA A C 1
ATOM 1311 O O . ALA A 1 167 ? 6.789 -5.834 -24.787 1.00 56.12 167 ALA A O 1
ATOM 1312 N N . HIS A 1 168 ? 6.654 -3.960 -23.574 1.00 61.88 168 HIS A N 1
ATOM 1313 C CA . HIS A 1 168 ? 8.081 -3.834 -23.285 1.00 61.88 168 HIS A CA 1
ATOM 1314 C C . HIS A 1 168 ? 8.580 -4.722 -22.134 1.00 61.88 168 HIS A C 1
ATOM 1316 O O . HIS A 1 168 ? 9.786 -4.786 -21.932 1.00 61.88 168 HIS A O 1
ATOM 1322 N N . VAL A 1 169 ? 7.702 -5.369 -21.356 1.00 62.12 169 VAL A N 1
ATOM 1323 C CA . VAL A 1 169 ? 8.082 -6.096 -20.123 1.00 62.12 169 VAL A CA 1
ATOM 1324 C C . VAL A 1 169 ? 7.969 -7.618 -20.261 1.00 62.12 169 VAL A C 1
ATOM 1326 O O . VAL A 1 169 ? 8.423 -8.344 -19.376 1.00 62.12 169 VAL A O 1
ATOM 1329 N N . ASP A 1 170 ? 7.422 -8.125 -21.370 1.00 69.00 170 ASP A N 1
ATOM 1330 C CA . ASP A 1 170 ? 7.347 -9.568 -21.618 1.00 69.00 170 ASP A CA 1
ATOM 1331 C C . ASP A 1 170 ? 8.753 -10.172 -21.771 1.00 69.00 170 ASP A C 1
ATOM 1333 O O . ASP A 1 170 ? 9.574 -9.731 -22.575 1.00 69.00 170 ASP A O 1
ATOM 1337 N N . GLY A 1 171 ? 9.059 -11.171 -20.945 1.00 71.50 171 GLY A N 1
ATOM 1338 C CA . GLY A 1 171 ? 10.365 -11.824 -20.895 1.00 71.50 171 GLY A CA 1
ATOM 1339 C C . GLY A 1 171 ? 11.438 -11.077 -20.098 1.00 71.50 171 GLY A C 1
ATOM 1340 O O . GLY A 1 171 ? 12.542 -11.608 -19.950 1.00 71.50 171 GLY A O 1
ATOM 1341 N N . ILE A 1 172 ? 11.142 -9.898 -19.536 1.00 81.94 172 ILE A N 1
ATOM 1342 C CA . ILE A 1 172 ? 12.073 -9.196 -18.645 1.00 81.94 172 ILE A CA 1
ATOM 1343 C C . ILE A 1 172 ? 12.151 -9.924 -17.295 1.00 81.94 172 ILE A C 1
ATOM 1345 O O . ILE A 1 172 ? 11.145 -10.316 -16.698 1.00 81.94 172 ILE A O 1
ATOM 1349 N N . THR A 1 173 ? 13.376 -10.105 -16.798 1.00 86.44 173 THR A N 1
ATOM 1350 C CA . THR A 1 173 ? 13.635 -10.642 -15.455 1.00 86.44 173 THR A CA 1
ATOM 1351 C C . THR A 1 173 ? 13.116 -9.684 -14.388 1.00 86.44 173 THR A C 1
ATOM 1353 O O . THR A 1 173 ? 13.358 -8.482 -14.501 1.00 86.44 173 THR A O 1
ATOM 1356 N N . TRP A 1 174 ? 12.473 -10.199 -13.335 1.00 87.25 174 TRP A N 1
ATOM 1357 C CA . TRP A 1 174 ? 11.887 -9.395 -12.250 1.00 87.25 174 TRP A CA 1
ATOM 1358 C C . TRP A 1 174 ? 12.845 -8.312 -11.742 1.00 87.25 174 TRP A C 1
ATOM 1360 O O . TRP A 1 174 ? 12.462 -7.149 -11.657 1.00 87.25 174 TRP A O 1
ATOM 1370 N N . GLU A 1 175 ? 14.114 -8.664 -11.538 1.00 88.94 175 GLU A N 1
ATOM 1371 C CA . GLU A 1 175 ? 15.172 -7.799 -11.004 1.00 88.94 175 GLU A CA 1
ATOM 1372 C C . GLU A 1 175 ? 15.508 -6.584 -11.884 1.00 88.94 175 GLU A C 1
ATOM 1374 O O . GLU A 1 175 ? 16.208 -5.681 -11.438 1.00 88.94 175 GLU A O 1
ATOM 1379 N N . ARG A 1 176 ? 15.033 -6.555 -13.133 1.00 87.81 176 ARG A N 1
ATOM 1380 C CA . ARG A 1 176 ? 15.216 -5.437 -14.073 1.00 87.81 176 ARG A CA 1
ATOM 1381 C C . ARG A 1 176 ? 13.978 -4.548 -14.194 1.00 87.81 176 ARG A C 1
ATOM 1383 O O . ARG A 1 176 ? 13.988 -3.600 -14.972 1.00 87.81 176 ARG A O 1
ATOM 1390 N N . THR A 1 177 ? 12.896 -4.867 -13.488 1.00 89.06 177 THR A N 1
ATOM 1391 C CA . THR A 1 177 ? 11.637 -4.119 -13.575 1.00 89.06 177 THR A CA 1
ATOM 1392 C C . THR A 1 177 ? 11.632 -2.926 -12.624 1.00 89.06 177 THR A C 1
ATOM 1394 O O . THR A 1 177 ? 12.181 -2.993 -11.526 1.00 89.06 177 THR A O 1
ATOM 1397 N N . ALA A 1 178 ? 10.946 -1.845 -13.002 1.00 91.06 178 ALA A N 1
ATOM 1398 C CA . ALA A 1 178 ? 10.745 -0.700 -12.114 1.00 91.06 178 ALA A CA 1
ATOM 1399 C C . ALA A 1 178 ? 10.030 -1.107 -10.809 1.00 91.06 178 ALA A C 1
ATOM 1401 O O . ALA A 1 178 ? 10.426 -0.672 -9.727 1.00 91.06 178 ALA A O 1
ATOM 1402 N N . SER A 1 179 ? 9.059 -2.029 -10.890 1.00 91.62 179 SER A N 1
ATOM 1403 C CA . SER A 1 179 ? 8.381 -2.608 -9.722 1.00 91.62 179 SER A CA 1
ATOM 1404 C C . SER A 1 179 ? 9.345 -3.303 -8.760 1.00 91.62 179 SER A C 1
ATOM 1406 O O . SER A 1 179 ? 9.191 -3.156 -7.554 1.00 91.62 179 SER A O 1
ATOM 1408 N N . TYR A 1 180 ? 10.374 -4.006 -9.247 1.00 92.38 180 TYR A N 1
ATOM 1409 C CA . TYR A 1 180 ? 11.396 -4.578 -8.366 1.00 92.38 180 TYR A CA 1
ATOM 1410 C C . TYR A 1 180 ? 12.189 -3.500 -7.629 1.00 92.38 180 TYR A C 1
ATOM 1412 O O . TYR A 1 180 ? 12.378 -3.598 -6.418 1.00 92.38 180 TYR A O 1
ATOM 1420 N N . HIS A 1 181 ? 12.642 -2.455 -8.322 1.00 93.50 181 HIS A N 1
ATOM 1421 C CA . HIS A 1 181 ? 13.401 -1.382 -7.673 1.00 93.50 181 HIS A CA 1
ATOM 1422 C C . HIS A 1 181 ? 12.560 -0.644 -6.626 1.00 93.50 181 HIS A C 1
ATOM 1424 O O . HIS A 1 181 ? 13.050 -0.399 -5.519 1.00 93.50 181 HIS A O 1
ATOM 1430 N N . MET A 1 182 ? 11.284 -0.397 -6.932 1.00 94.38 182 MET A N 1
ATOM 1431 C CA . MET A 1 182 ? 10.299 0.094 -5.971 1.00 94.38 182 MET A CA 1
ATOM 1432 C C . MET A 1 182 ? 10.151 -0.866 -4.784 1.00 94.38 182 MET A C 1
ATOM 1434 O O . MET A 1 182 ? 10.319 -0.440 -3.647 1.00 94.38 182 MET A O 1
ATOM 1438 N N . GLU A 1 183 ? 9.948 -2.168 -5.022 1.00 95.00 183 GLU A N 1
ATOM 1439 C CA . GLU A 1 183 ? 9.828 -3.189 -3.969 1.00 95.00 183 GLU A CA 1
ATOM 1440 C C . GLU A 1 183 ? 11.045 -3.176 -3.035 1.00 95.00 183 GLU A C 1
ATOM 1442 O O . GLU A 1 183 ? 10.898 -3.196 -1.815 1.00 95.00 183 GLU A O 1
ATOM 1447 N N . ARG A 1 184 ? 12.262 -3.096 -3.587 1.00 95.62 184 ARG A N 1
ATOM 1448 C CA . ARG A 1 184 ? 13.504 -3.057 -2.800 1.00 95.62 184 ARG A CA 1
ATOM 1449 C C . ARG A 1 184 ? 13.673 -1.765 -2.008 1.00 95.62 184 ARG A C 1
ATOM 1451 O O . ARG A 1 184 ? 14.287 -1.813 -0.942 1.00 95.62 184 ARG A O 1
ATOM 1458 N N . ALA A 1 185 ? 13.223 -0.627 -2.526 1.00 94.88 185 ALA A N 1
ATOM 1459 C CA . ALA A 1 185 ? 13.256 0.644 -1.804 1.00 94.88 185 ALA A CA 1
ATOM 1460 C C . ALA A 1 185 ? 12.214 0.652 -0.675 1.00 94.88 185 ALA A C 1
ATOM 1462 O O . ALA A 1 185 ? 12.569 0.885 0.479 1.00 94.88 185 ALA A O 1
ATOM 1463 N N . THR A 1 186 ? 10.970 0.266 -0.974 1.00 95.62 186 THR A N 1
ATOM 1464 C CA . THR A 1 186 ? 9.899 0.122 0.019 1.00 95.62 186 THR A CA 1
ATOM 1465 C C . THR A 1 186 ? 10.301 -0.849 1.121 1.00 95.62 186 THR A C 1
ATOM 1467 O O . THR A 1 186 ? 10.260 -0.480 2.289 1.00 95.62 186 THR A O 1
ATOM 1470 N N . LYS A 1 187 ? 10.784 -2.052 0.781 1.00 95.75 187 LYS A N 1
ATOM 1471 C CA . LYS A 1 187 ? 11.172 -3.050 1.785 1.00 95.75 187 LYS A CA 1
ATOM 1472 C C . LYS A 1 187 ? 12.269 -2.537 2.715 1.00 95.75 187 LYS A C 1
ATOM 1474 O O . LYS A 1 187 ? 12.162 -2.717 3.919 1.00 95.75 187 LYS A O 1
ATOM 1479 N N . ARG A 1 188 ? 13.297 -1.873 2.173 1.00 95.62 188 ARG A N 1
ATOM 1480 C CA . ARG A 1 188 ? 14.377 -1.288 2.986 1.00 95.62 188 ARG A CA 1
ATOM 1481 C C . ARG A 1 188 ? 13.839 -0.288 4.007 1.00 95.62 188 ARG A C 1
ATOM 1483 O O . ARG A 1 188 ? 14.276 -0.312 5.149 1.00 95.62 188 ARG A O 1
ATOM 1490 N N . THR A 1 189 ? 12.883 0.542 3.608 1.00 94.69 189 THR A N 1
ATOM 1491 C CA . THR A 1 189 ? 12.236 1.507 4.503 1.00 94.69 189 THR A CA 1
ATOM 1492 C C . THR A 1 189 ? 11.357 0.823 5.554 1.00 94.69 189 THR A C 1
ATOM 1494 O O . THR A 1 189 ? 11.390 1.188 6.726 1.00 94.69 189 THR A O 1
ATOM 1497 N N . VAL A 1 190 ? 10.601 -0.203 5.160 1.00 94.81 190 VAL A N 1
ATOM 1498 C CA . VAL A 1 190 ? 9.709 -0.946 6.065 1.00 94.81 190 VAL A CA 1
ATOM 1499 C C . VAL A 1 190 ? 10.484 -1.759 7.093 1.00 94.81 190 VAL A C 1
ATOM 1501 O O . VAL A 1 190 ? 10.127 -1.738 8.262 1.00 94.81 190 VAL A O 1
ATOM 1504 N N . ASP A 1 191 ? 11.571 -2.419 6.692 1.00 94.06 191 ASP A N 1
ATOM 1505 C CA . ASP A 1 191 ? 12.413 -3.215 7.596 1.00 94.06 191 ASP A CA 1
ATOM 1506 C C . ASP A 1 191 ? 13.063 -2.357 8.700 1.00 94.06 191 ASP A C 1
ATOM 1508 O O . ASP A 1 191 ? 13.432 -2.873 9.749 1.00 94.06 191 ASP A O 1
ATOM 1512 N N . GLN A 1 192 ? 13.195 -1.045 8.476 1.00 91.44 192 GLN A N 1
ATOM 1513 C CA . GLN A 1 192 ? 13.688 -0.071 9.459 1.00 91.44 192 GLN A CA 1
ATOM 1514 C C . GLN A 1 192 ? 12.585 0.450 10.394 1.00 91.44 192 GLN A C 1
ATOM 1516 O O . GLN A 1 192 ? 12.848 1.287 11.254 1.00 91.44 192 GLN A O 1
ATOM 1521 N N . THR A 1 193 ? 11.346 -0.007 10.217 1.00 87.06 193 THR A N 1
ATOM 1522 C CA . THR A 1 193 ? 10.159 0.578 10.832 1.00 87.06 193 THR A CA 1
ATOM 1523 C C . THR A 1 193 ? 9.408 -0.475 11.649 1.00 87.06 193 THR A C 1
ATOM 1525 O O . THR A 1 193 ? 8.676 -1.297 11.105 1.00 87.06 193 THR A O 1
ATOM 1528 N N . GLU A 1 194 ? 9.527 -0.427 12.979 1.00 87.94 194 GLU A N 1
ATOM 1529 C CA . GLU A 1 194 ? 8.823 -1.370 13.870 1.00 87.94 194 GLU A CA 1
ATOM 1530 C C . GLU A 1 194 ? 7.298 -1.336 13.684 1.00 87.94 194 GLU A C 1
ATOM 1532 O O . GLU A 1 194 ? 6.733 -0.274 13.440 1.00 87.94 194 GLU A O 1
ATOM 1537 N N . GLY A 1 195 ? 6.610 -2.474 13.804 1.00 86.75 195 GLY A N 1
ATOM 1538 C CA . GLY A 1 195 ? 5.145 -2.548 13.665 1.00 86.75 195 GLY A CA 1
ATOM 1539 C C . GLY A 1 195 ? 4.616 -2.469 12.223 1.00 86.75 195 GLY A C 1
ATOM 1540 O O . GLY A 1 195 ? 3.406 -2.589 12.007 1.00 86.75 195 GLY A O 1
ATOM 1541 N N . ALA A 1 196 ? 5.503 -2.322 11.236 1.00 95.62 196 ALA A N 1
ATOM 1542 C CA . ALA A 1 196 ? 5.189 -2.447 9.820 1.00 95.62 196 ALA A CA 1
ATOM 1543 C C . ALA A 1 196 ? 5.787 -3.735 9.239 1.00 95.62 196 ALA A C 1
ATOM 1545 O O . ALA A 1 196 ? 6.843 -4.209 9.652 1.00 95.62 196 ALA A O 1
ATOM 1546 N N . SER A 1 197 ? 5.099 -4.318 8.264 1.00 95.94 197 SER A N 1
ATOM 1547 C CA . SER A 1 197 ? 5.560 -5.507 7.546 1.00 95.94 197 SER A CA 1
ATOM 1548 C C . SER A 1 197 ? 5.261 -5.374 6.062 1.00 95.94 197 SER A C 1
ATOM 1550 O O . SER A 1 197 ? 4.319 -4.686 5.672 1.00 95.94 197 SER A O 1
ATOM 1552 N N . MET A 1 198 ? 6.059 -6.034 5.223 1.00 95.06 198 MET A N 1
ATOM 1553 C CA . MET A 1 198 ? 5.862 -6.027 3.777 1.00 95.06 198 MET A CA 1
ATOM 1554 C C . MET A 1 198 ? 5.763 -7.446 3.222 1.00 95.06 198 MET A C 1
ATOM 1556 O O . MET A 1 198 ? 6.609 -8.293 3.506 1.00 95.06 198 MET A O 1
ATOM 1560 N N . THR A 1 199 ? 4.770 -7.676 2.364 1.00 93.56 199 THR A N 1
ATOM 1561 C CA . THR A 1 199 ? 4.617 -8.904 1.575 1.00 93.56 199 THR A CA 1
ATOM 1562 C C . THR A 1 199 ? 5.052 -8.651 0.133 1.00 93.56 199 THR A C 1
ATOM 1564 O O . THR A 1 199 ? 4.470 -7.818 -0.556 1.00 93.56 199 THR A O 1
ATOM 1567 N N . THR A 1 200 ? 6.060 -9.375 -0.356 1.00 90.56 200 THR A N 1
ATOM 1568 C CA . THR A 1 200 ? 6.585 -9.236 -1.729 1.00 90.56 200 THR A CA 1
ATOM 1569 C C . THR A 1 200 ? 5.698 -9.974 -2.740 1.00 90.56 200 THR A C 1
ATOM 1571 O O . THR A 1 200 ? 5.927 -11.149 -3.054 1.00 90.56 200 THR A O 1
ATOM 1574 N N . LEU A 1 201 ? 4.646 -9.305 -3.220 1.00 87.12 201 LEU A N 1
ATOM 1575 C CA . LEU A 1 201 ? 3.666 -9.893 -4.141 1.00 87.12 201 LEU A CA 1
ATOM 1576 C C . LEU A 1 201 ? 4.186 -10.000 -5.575 1.00 87.12 201 LEU A C 1
ATOM 1578 O O . LEU A 1 201 ? 4.036 -11.054 -6.190 1.00 87.12 201 LEU A O 1
ATOM 1582 N N . GLY A 1 202 ? 4.837 -8.955 -6.092 1.00 82.88 202 GLY A N 1
ATOM 1583 C CA . GLY A 1 202 ? 5.237 -8.881 -7.497 1.00 82.88 202 GLY A CA 1
ATOM 1584 C C . GLY A 1 202 ? 6.068 -10.083 -7.937 1.00 82.88 202 GLY A C 1
ATOM 1585 O O . GLY A 1 202 ? 5.692 -10.778 -8.878 1.00 82.88 202 GLY A O 1
ATOM 1586 N N . ARG A 1 203 ? 7.128 -10.419 -7.187 1.00 82.00 203 ARG A N 1
ATOM 1587 C CA . ARG A 1 203 ? 7.943 -11.618 -7.452 1.00 82.00 203 ARG A CA 1
ATOM 1588 C C . ARG A 1 203 ? 7.118 -12.905 -7.419 1.00 82.00 203 ARG A C 1
ATOM 1590 O O . ARG A 1 203 ? 7.314 -13.771 -8.270 1.00 82.00 203 ARG A O 1
ATOM 1597 N N . SER A 1 204 ? 6.227 -13.037 -6.442 1.00 83.19 204 SER A N 1
ATOM 1598 C CA . SER A 1 204 ? 5.428 -14.248 -6.213 1.00 83.19 204 SER A CA 1
ATOM 1599 C C . SER A 1 204 ? 4.450 -14.531 -7.356 1.00 83.19 204 SER A C 1
ATOM 1601 O O . SER A 1 204 ? 4.125 -15.688 -7.608 1.00 83.19 204 SER A O 1
ATOM 1603 N N . LEU A 1 205 ? 4.044 -13.490 -8.087 1.00 80.12 205 LEU A N 1
ATOM 1604 C CA . LEU A 1 205 ? 3.127 -13.569 -9.227 1.00 80.12 205 LEU A CA 1
ATOM 1605 C C . LEU A 1 205 ? 3.847 -13.669 -10.590 1.00 80.12 205 LEU A C 1
ATOM 1607 O O . LEU A 1 205 ? 3.206 -13.753 -11.638 1.00 80.12 205 LEU A O 1
ATOM 1611 N N . THR A 1 206 ? 5.186 -13.714 -10.601 1.00 81.38 206 THR A N 1
ATOM 1612 C CA . THR A 1 206 ? 5.984 -13.996 -11.813 1.00 81.38 206 THR A CA 1
ATOM 1613 C C . THR A 1 206 ? 6.200 -15.497 -12.043 1.00 81.38 206 THR A C 1
ATOM 1615 O O . THR A 1 206 ? 6.053 -16.318 -11.136 1.00 81.38 206 THR A O 1
ATOM 1618 N N . LYS A 1 207 ? 6.620 -15.882 -13.256 1.00 78.75 207 LYS A N 1
ATOM 1619 C CA . LYS A 1 207 ? 6.950 -17.277 -13.608 1.00 78.75 207 LYS A CA 1
ATOM 1620 C C . LYS A 1 207 ? 8.458 -17.488 -13.700 1.00 78.75 207 LYS A C 1
ATOM 1622 O O . LYS A 1 207 ? 9.192 -16.592 -14.106 1.00 78.75 207 LYS A O 1
ATOM 1627 N N . LYS A 1 208 ? 8.936 -18.691 -13.362 1.00 78.94 208 LYS A N 1
ATOM 1628 C CA . LYS A 1 208 ? 10.345 -19.060 -13.565 1.00 78.94 208 LYS A CA 1
ATOM 1629 C C . LYS A 1 208 ? 10.595 -19.482 -15.015 1.00 78.94 208 LYS A C 1
ATOM 1631 O O . LYS A 1 208 ? 9.900 -20.354 -15.527 1.00 78.94 208 LYS A O 1
ATOM 1636 N N . LYS A 1 209 ? 11.632 -18.928 -15.644 1.00 70.62 209 LYS A N 1
ATOM 1637 C CA . LYS A 1 209 ? 12.186 -19.352 -16.937 1.00 70.62 209 LYS A CA 1
ATOM 1638 C C . LYS A 1 209 ? 13.707 -19.422 -16.818 1.00 70.62 209 LYS A C 1
ATOM 1640 O O . LYS A 1 209 ? 14.326 -18.490 -16.315 1.00 70.62 209 LYS A O 1
ATOM 1645 N N . PHE A 1 210 ? 14.306 -20.544 -17.224 1.00 75.25 210 PHE A N 1
ATOM 1646 C CA . PHE A 1 210 ? 15.751 -20.798 -17.077 1.00 75.25 210 PHE A CA 1
ATOM 1647 C C . PHE A 1 210 ? 16.290 -20.483 -15.663 1.00 75.25 210 PHE A C 1
ATOM 1649 O O . PHE A 1 210 ? 17.346 -19.880 -15.495 1.00 75.25 210 PHE A O 1
ATOM 1656 N N . GLY A 1 211 ? 15.516 -20.832 -14.628 1.00 77.25 211 GLY A N 1
ATOM 1657 C CA . GLY A 1 211 ? 15.875 -20.599 -13.224 1.00 77.25 211 GLY A CA 1
ATOM 1658 C C . GLY A 1 211 ? 15.653 -19.173 -12.697 1.00 77.25 211 GLY A C 1
ATOM 1659 O O . GLY A 1 211 ? 15.826 -18.954 -11.500 1.00 77.25 211 GLY A O 1
ATOM 1660 N N . ARG A 1 212 ? 15.224 -18.214 -13.528 1.00 78.00 212 ARG A N 1
ATOM 1661 C CA . ARG A 1 212 ? 14.988 -16.813 -13.130 1.00 78.00 212 ARG A CA 1
ATOM 1662 C C . ARG A 1 212 ? 13.512 -16.446 -13.175 1.00 78.00 212 ARG A C 1
ATOM 1664 O O . ARG A 1 212 ? 12.778 -16.946 -14.018 1.00 78.00 212 ARG A O 1
ATOM 1671 N N . HIS A 1 213 ? 13.080 -15.566 -12.277 1.00 82.12 213 HIS A N 1
ATOM 1672 C CA . HIS A 1 213 ? 11.724 -15.020 -12.293 1.00 82.12 213 HIS A CA 1
ATOM 1673 C C . HIS A 1 213 ? 11.582 -14.010 -13.433 1.00 82.12 213 HIS A C 1
ATOM 1675 O O . HIS A 1 213 ? 12.423 -13.127 -13.600 1.00 82.12 213 HIS A O 1
ATOM 1681 N N . SER A 1 214 ? 10.542 -14.148 -14.247 1.00 79.44 214 SER A N 1
ATOM 1682 C CA . SER A 1 214 ? 10.296 -13.299 -15.409 1.00 79.44 214 SER A CA 1
ATOM 1683 C C . SER A 1 214 ? 8.826 -12.925 -15.506 1.00 79.44 214 SER A C 1
ATOM 1685 O O . SER A 1 214 ? 7.935 -13.730 -15.215 1.00 79.44 214 SER A O 1
ATOM 1687 N N . VAL A 1 215 ? 8.596 -11.688 -15.926 1.00 76.69 215 VAL A N 1
ATOM 1688 C CA . VAL A 1 215 ? 7.271 -11.161 -16.237 1.00 76.69 215 VAL A CA 1
ATOM 1689 C C . VAL A 1 215 ? 6.855 -11.727 -17.592 1.00 76.69 215 VAL A C 1
ATOM 1691 O O . VAL A 1 215 ? 7.625 -11.651 -18.548 1.00 76.69 215 VAL A O 1
ATOM 1694 N N . ARG A 1 216 ? 5.683 -12.360 -17.669 1.00 73.12 216 ARG A N 1
ATOM 1695 C CA . ARG A 1 216 ? 5.164 -12.954 -18.910 1.00 73.12 216 ARG A CA 1
ATOM 1696 C C . ARG A 1 216 ? 3.725 -12.528 -19.142 1.00 73.12 216 ARG A C 1
ATOM 1698 O O . ARG A 1 216 ? 3.025 -12.231 -18.177 1.00 73.12 216 ARG A O 1
ATOM 1705 N N . SER A 1 217 ? 3.271 -12.565 -20.390 1.00 71.25 217 SER A N 1
ATOM 1706 C CA . SER A 1 217 ? 1.863 -12.313 -20.744 1.00 71.25 217 SER A CA 1
ATOM 1707 C C . SER A 1 217 ? 0.878 -13.177 -19.944 1.00 71.25 217 SER A C 1
ATOM 1709 O O . SER A 1 217 ? -0.134 -12.675 -19.467 1.00 71.25 217 SER A O 1
ATOM 1711 N N . GLU A 1 218 ? 1.220 -14.445 -19.696 1.00 71.25 218 GLU A N 1
ATOM 1712 C CA . GLU A 1 218 ? 0.460 -15.379 -18.846 1.00 71.25 218 GLU A CA 1
ATOM 1713 C C . GLU A 1 218 ? 0.249 -14.874 -17.409 1.00 71.25 218 GLU A C 1
ATOM 1715 O O . GLU A 1 218 ? -0.698 -15.281 -16.741 1.00 71.25 218 GLU A O 1
ATOM 1720 N N . CYS A 1 219 ? 1.121 -13.996 -16.904 1.00 69.50 219 CYS A N 1
ATOM 1721 C CA . CYS A 1 219 ? 0.940 -13.402 -15.584 1.00 69.50 219 CYS A CA 1
ATOM 1722 C C . CYS A 1 219 ? -0.227 -12.401 -15.552 1.00 69.50 219 CYS A C 1
ATOM 1724 O O . CYS A 1 219 ? -0.635 -12.007 -14.467 1.00 69.50 219 CYS A O 1
ATOM 1726 N N . GLY A 1 220 ? -0.779 -12.001 -16.703 1.00 63.84 220 GLY A N 1
ATOM 1727 C CA . GLY A 1 220 ? -1.838 -10.992 -16.787 1.00 63.84 220 GLY A CA 1
ATOM 1728 C C . GLY A 1 220 ? -3.147 -11.398 -16.147 1.00 63.84 220 GLY A C 1
ATOM 1729 O O . GLY A 1 220 ? -3.923 -10.536 -15.784 1.00 63.84 220 GLY A O 1
ATOM 1730 N N . MET A 1 221 ? -3.366 -12.690 -15.917 1.00 67.94 221 MET A N 1
ATOM 1731 C CA . MET A 1 221 ? -4.525 -13.148 -15.152 1.00 67.94 221 MET A CA 1
ATOM 1732 C C 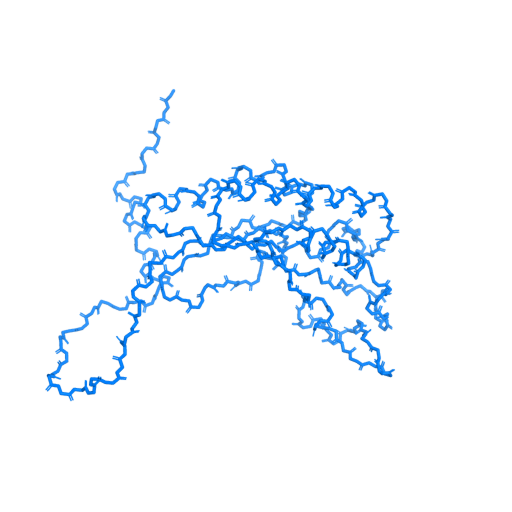. MET A 1 221 ? -4.496 -12.735 -13.668 1.00 67.94 221 MET A C 1
ATOM 1734 O O . MET A 1 221 ? -5.510 -12.867 -12.992 1.00 67.94 221 MET A O 1
ATOM 1738 N N . TRP A 1 222 ? -3.342 -12.295 -13.148 1.00 63.88 222 TRP A N 1
ATOM 1739 C CA . TRP A 1 222 ? -3.160 -11.887 -11.748 1.00 63.88 222 TRP A CA 1
ATOM 1740 C C . TRP A 1 222 ? -3.206 -10.369 -11.537 1.00 63.88 222 TRP A C 1
ATOM 1742 O O . TRP A 1 222 ? -3.117 -9.931 -10.388 1.00 63.88 222 TRP A O 1
ATOM 1752 N N . PHE A 1 223 ? -3.253 -9.586 -12.619 1.00 62.22 223 PHE A N 1
ATOM 1753 C CA . PHE A 1 223 ? -3.066 -8.132 -12.630 1.00 62.22 223 PHE A CA 1
ATOM 1754 C C . PHE A 1 223 ? -4.259 -7.429 -13.266 1.00 62.22 223 PHE A C 1
ATOM 1756 O O . PHE A 1 223 ? -4.545 -6.297 -12.821 1.00 62.22 223 PHE A O 1
#

Secondary structure (DSSP, 8-state):
-------HHHHHHHHHHHHHHHT-PPPPS---TTS-TTS-----PPPEEEEEEESHHHHHS----SSTT-EEEE---TT--HHHHHHHHHHHHHHHHHHHHHTT-EEEEEEEE--STTTB-TTT--B---HHHHHHHHHHHHHHHHHHHHT--SEEEEEPP-----TTTTT-BGGGSHHHHHHHHHHHHHHTSTTEEEE-HHHHTSEEETTEEE--GGGGGG-

Radius of gyration: 21.11 Å; Cα contacts (8 Å, |Δi|>4): 345; chains: 1; bounding box: 52×58×49 Å

Sequence (223 aa):
MAHLLMNAEDLEEARTWLQQASGVEPPAEDPPAGADRRSRSHHRRQPAVHLLLGDSVARDSQLLSRYPGDLLINRARGGVTWASTLERLKEDLKPWEHATSTFNLEKGAVILWLSGNDVHRRSTGVGFIDGEVLEQMSRDIRQLLDVLKEKGPKMIIILGPLPRLCAHVDGITWERTASYHMERATKRTVDQTEGASMTTLGRSLTKKKFGRHSVRSECGMWF